Protein AF-A0A078AQ05-F1 (afdb_monomer_lite)

Radius of gyration: 29.27 Å; chains: 1; bounding box: 62×56×84 Å

Foldseek 3Di:
DAAPPPRDDDDLDLQQWAAQPPPRHIHGPVVVVVCLVVVNQADPPPRDGRPQADPVRHGDPGDRDPPVSVVVVVVVVVVQQVLQKAKEWDPQPPPPVVCCCVVPQVPQPQHAPDWDWDWDPPFPRRIIMIIGGHPGNVSSVSSLVSCQVPQQDDDPDPQWRKDKDALPPPPADPVQSVVCVVHGIYIDIPPQADHDDRQQFKFKAKPPDDPDADVLQVVLQQVVCVVVVHDPPDGQKGKHWDDDPPIIMMMIGHHPDSCLVVSLVVQQVDFDADDPVRWTWHKAADPPDRSSYIYTDDTDD

pLDDT: mean 70.71, std 13.15, range [41.84, 91.94]

Secondary structure (DSSP, 8-state):
-B-TTT-PBPPS-GGGEEE-TTT--EEEHHHHHHHHHTT--B-TTT--B---B-TTSPBP-PPP-HHHHHHHHHHHHHHHHHHTEEEEEESSTT--HHHHHHHTGGG-SS--SEEEEEE-TT-TT--EEEEEE-SSHHHHHHHHHHHHHHTT---SSTT--EEEEETT-TTS-HHHHHHGGG-SEEEEETTSPS---TTTSEEEEESPPTT--HHHHHHHHHHHHHHTT--TT--SEEEEEEEETTEEEEEEEE-S---HHHHHHHHHHSPEEETTTTEEEEEEEPTTS-TTEEEEEEEE-

Organism: Stylonychia lemnae (NCBI:txid5949)

Structure (mmCIF, N/CA/C/O backbone):
data_AF-A0A078AQ05-F1
#
_entry.id   AF-A0A078AQ05-F1
#
loop_
_atom_site.group_PDB
_atom_site.id
_atom_site.type_symbol
_atom_site.label_atom_id
_atom_site.label_alt_id
_atom_site.label_comp_id
_atom_site.label_asym_id
_atom_site.label_entity_id
_atom_site.label_seq_id
_atom_site.pdbx_PDB_ins_code
_atom_site.Cartn_x
_atom_site.Cartn_y
_atom_site.Cartn_z
_atom_site.occupancy
_atom_site.B_iso_or_equiv
_atom_site.auth_seq_id
_atom_site.auth_comp_id
_atom_site.auth_asym_id
_atom_site.auth_atom_id
_atom_site.pdbx_PDB_model_num
ATOM 1 N N . MET A 1 1 ? -16.349 -14.604 27.658 1.00 66.06 1 MET A N 1
ATOM 2 C CA . MET A 1 1 ? -16.522 -15.805 28.512 1.00 66.06 1 MET A CA 1
ATOM 3 C C . MET A 1 1 ? -18.008 -16.074 28.630 1.00 66.06 1 MET A C 1
ATOM 5 O O . MET A 1 1 ? -18.755 -15.109 28.737 1.00 66.06 1 MET A O 1
ATOM 9 N N . GLU A 1 2 ? -18.424 -17.338 28.598 1.00 72.69 2 GLU A N 1
ATOM 10 C CA . GLU A 1 2 ? -19.837 -17.732 28.502 1.00 72.69 2 GLU A CA 1
ATOM 11 C C . GLU A 1 2 ? -20.194 -18.770 29.565 1.00 72.69 2 GLU A C 1
ATOM 13 O O . GLU A 1 2 ? -19.342 -19.555 29.994 1.00 72.69 2 GLU A O 1
ATOM 18 N N . CYS A 1 3 ? -21.449 -18.754 30.010 1.00 75.88 3 CYS A N 1
ATOM 19 C CA . CYS A 1 3 ? -21.995 -19.784 30.883 1.00 75.88 3 CYS A CA 1
ATOM 20 C C . CYS A 1 3 ? -22.050 -21.113 30.127 1.00 75.88 3 CYS A C 1
ATOM 22 O O . CYS A 1 3 ? -22.627 -21.179 29.047 1.00 75.88 3 CYS A O 1
ATOM 24 N N . PHE A 1 4 ? -21.514 -22.194 30.693 1.00 77.56 4 PHE A N 1
ATOM 25 C CA . PHE A 1 4 ? -21.485 -23.477 29.979 1.00 77.56 4 PHE A CA 1
ATOM 26 C C . PHE A 1 4 ? -22.867 -24.124 29.783 1.00 77.56 4 PHE A C 1
ATOM 28 O O . PHE A 1 4 ? -22.987 -25.060 29.000 1.00 77.56 4 PHE A O 1
ATOM 35 N N . LEU A 1 5 ? -23.894 -23.671 30.513 1.00 78.38 5 LEU A N 1
ATOM 36 C CA . LEU A 1 5 ? -25.252 -24.227 30.448 1.00 78.38 5 LEU A CA 1
ATOM 37 C C . LEU A 1 5 ? -26.147 -23.506 29.450 1.00 78.38 5 LEU A C 1
ATOM 39 O O . LEU A 1 5 ? -26.801 -24.152 28.641 1.00 78.38 5 LEU A O 1
ATOM 43 N N . CYS A 1 6 ? -26.203 -22.178 29.524 1.00 79.06 6 CYS A N 1
ATOM 44 C CA . CYS A 1 6 ? -27.074 -21.379 28.661 1.00 79.06 6 CYS A CA 1
ATOM 45 C C . CYS A 1 6 ? -26.324 -20.671 27.530 1.00 79.06 6 CYS A C 1
ATOM 47 O O . CYS A 1 6 ? -26.958 -19.974 26.742 1.00 79.06 6 CYS A O 1
ATOM 49 N N . SER A 1 7 ? -24.993 -20.788 27.482 1.00 76.75 7 SER A N 1
ATOM 50 C CA . SER A 1 7 ? -24.122 -20.082 26.534 1.00 76.75 7 SER A CA 1
ATOM 51 C C . SER A 1 7 ? -24.274 -18.557 26.556 1.00 76.75 7 SER A C 1
ATOM 53 O O . SER A 1 7 ? -23.776 -17.872 25.669 1.00 76.75 7 SER A O 1
ATOM 55 N N . SER A 1 8 ? -24.937 -17.990 27.573 1.00 73.69 8 SER A N 1
ATOM 56 C CA . SER A 1 8 ? -25.049 -16.543 27.702 1.00 73.69 8 SER A CA 1
ATOM 57 C C . SER A 1 8 ? -23.686 -15.962 28.055 1.00 73.69 8 SER A C 1
ATOM 59 O O . SER A 1 8 ? -22.973 -16.483 28.925 1.00 73.69 8 SER A O 1
ATOM 61 N N . GLN A 1 9 ? -23.331 -14.861 27.398 1.00 69.06 9 GLN A N 1
ATOM 62 C CA . GLN A 1 9 ? -22.181 -14.070 27.808 1.00 69.06 9 GLN A CA 1
ATOM 63 C C . GLN A 1 9 ? -22.438 -13.502 29.201 1.00 69.06 9 GLN A C 1
ATOM 65 O O . GLN A 1 9 ? -23.559 -13.128 29.539 1.00 69.06 9 GLN A O 1
ATOM 70 N N . PHE A 1 10 ? -21.401 -13.495 30.030 1.00 69.00 10 PHE A N 1
ATOM 71 C CA . PHE A 1 10 ? -21.492 -12.880 31.345 1.00 69.00 10 PHE A CA 1
ATOM 72 C C . PHE A 1 10 ? -21.420 -11.360 31.198 1.00 69.00 10 PHE A C 1
ATOM 74 O O . PHE A 1 10 ? -20.478 -10.855 30.587 1.00 69.00 10 PHE A O 1
ATOM 81 N N . GLU A 1 11 ? -22.409 -10.652 31.740 1.00 61.75 11 GLU A N 1
ATOM 82 C CA . GLU A 1 11 ? -22.446 -9.189 31.723 1.00 61.75 11 GLU A CA 1
ATOM 83 C C . GLU A 1 11 ? -21.487 -8.597 32.770 1.00 61.75 11 GLU A C 1
ATOM 85 O O . GLU A 1 11 ? -21.053 -9.283 33.696 1.00 61.75 11 GLU A O 1
ATOM 90 N N . GLU A 1 12 ? -21.172 -7.303 32.648 1.00 55.03 12 GLU A N 1
ATOM 91 C CA . GLU A 1 12 ? -20.211 -6.563 33.489 1.00 55.03 12 GLU A CA 1
ATOM 92 C C . GLU A 1 12 ? -20.551 -6.496 34.996 1.00 55.03 12 GLU A C 1
ATOM 94 O O . GLU A 1 12 ? -19.783 -5.946 35.788 1.00 55.03 12 GLU A O 1
ATOM 99 N N . ASN A 1 13 ? -21.657 -7.104 35.419 1.00 56.66 13 ASN A N 1
ATOM 100 C CA . ASN A 1 13 ? -22.036 -7.198 36.817 1.00 56.66 13 ASN A CA 1
ATOM 101 C C . ASN A 1 13 ? -21.426 -8.447 37.467 1.00 56.66 13 ASN A C 1
ATOM 103 O O . ASN A 1 13 ? -21.790 -9.581 37.152 1.00 56.66 13 ASN A O 1
ATOM 107 N N . GLU A 1 14 ? -20.557 -8.218 38.455 1.00 52.44 14 GLU A N 1
ATOM 108 C CA . GLU A 1 14 ? -19.867 -9.232 39.275 1.00 52.44 14 GLU A CA 1
ATOM 109 C C . GLU A 1 14 ? -20.814 -10.291 39.881 1.00 52.44 14 GLU A C 1
ATOM 111 O O . GLU A 1 14 ? -20.385 -11.392 40.206 1.00 52.44 14 GLU A O 1
ATOM 116 N N . GLN A 1 15 ? -22.113 -9.992 39.979 1.00 53.66 15 GLN A N 1
ATOM 117 C CA . GLN A 1 15 ? -23.152 -10.850 40.555 1.00 53.66 15 GLN A CA 1
ATOM 118 C C . GLN A 1 15 ? -23.659 -11.969 39.630 1.00 53.66 15 GLN A C 1
ATOM 120 O O . GLN A 1 15 ? -24.424 -12.821 40.078 1.00 53.66 15 GLN A O 1
ATOM 125 N N . GLN A 1 16 ? -23.288 -11.986 38.344 1.00 62.56 16 GLN A N 1
ATOM 126 C CA . GLN A 1 16 ? -23.795 -13.000 37.411 1.00 62.56 16 GLN A CA 1
ATOM 127 C C . GLN A 1 16 ? -22.886 -14.224 37.264 1.00 62.56 16 GLN A C 1
ATOM 129 O O . GLN A 1 16 ? -23.357 -15.227 36.732 1.00 62.56 16 GLN A O 1
ATOM 134 N N . GLN A 1 17 ? -21.625 -14.180 37.712 1.00 62.31 17 GLN A N 1
ATOM 135 C CA . GLN A 1 17 ? -20.688 -15.305 37.611 1.00 62.31 17 GLN A CA 1
ATOM 136 C C . GLN A 1 17 ? -20.477 -15.997 38.944 1.00 62.31 17 GLN A C 1
ATOM 138 O O . GLN A 1 17 ? -19.999 -15.392 39.900 1.00 62.31 17 GLN A O 1
ATOM 143 N N . VAL A 1 18 ? -20.702 -17.306 38.944 1.00 65.12 18 VAL A N 1
ATOM 144 C CA . VAL A 1 18 ? -20.458 -18.140 40.107 1.00 65.12 18 VAL A CA 1
ATOM 145 C C . VAL A 1 18 ? -19.501 -19.264 39.747 1.00 65.12 18 VAL A C 1
ATOM 147 O O . VAL A 1 18 ? -19.666 -19.941 38.726 1.00 65.12 18 VAL A O 1
ATOM 150 N N . MET A 1 19 ? -18.472 -19.449 40.571 1.00 64.69 19 MET A N 1
ATOM 151 C CA . MET A 1 19 ? -17.564 -20.581 40.445 1.00 64.69 19 MET A CA 1
ATOM 152 C C . MET A 1 19 ? -18.081 -21.733 41.296 1.00 64.69 19 MET A C 1
ATOM 154 O O . MET A 1 19 ? -18.296 -21.570 42.494 1.00 64.69 19 MET A O 1
ATOM 158 N N . GLN A 1 20 ? -18.237 -22.912 40.695 1.00 65.81 20 GLN A N 1
ATOM 159 C CA . GLN A 1 20 ? -18.496 -24.110 41.484 1.00 65.81 20 GLN A CA 1
ATOM 160 C C . GLN A 1 20 ? -17.223 -24.490 42.264 1.00 65.81 20 GLN A C 1
ATOM 162 O O . GLN A 1 20 ? -16.189 -24.747 41.640 1.00 65.81 20 GLN A O 1
ATOM 167 N N . PRO A 1 21 ? -17.272 -24.544 43.607 1.00 56.78 21 PRO A N 1
ATOM 168 C CA . PRO A 1 21 ? -16.076 -24.546 44.453 1.00 56.78 21 PRO A CA 1
ATOM 169 C C . PRO A 1 21 ? -15.229 -25.817 44.315 1.00 56.78 21 PRO A C 1
ATOM 171 O O . PRO A 1 21 ? -14.018 -25.763 44.489 1.00 56.78 21 PRO A O 1
ATOM 174 N N . GLN A 1 22 ? -15.841 -26.947 43.947 1.00 65.88 22 GLN A N 1
ATOM 175 C CA . GLN A 1 22 ? -15.149 -28.239 43.848 1.00 65.88 22 GLN A CA 1
ATOM 176 C C . GLN A 1 22 ? -14.471 -28.480 42.490 1.00 65.88 22 GLN A C 1
ATOM 178 O O . GLN A 1 22 ? -13.511 -29.241 42.409 1.00 65.88 22 GLN A O 1
ATOM 183 N N . CYS A 1 23 ? -14.955 -27.843 41.418 1.00 73.38 23 CYS A N 1
ATOM 184 C CA . CYS A 1 23 ? -14.501 -28.125 40.052 1.00 73.38 23 CYS A CA 1
ATOM 185 C C . CYS A 1 23 ? -13.968 -26.903 39.294 1.00 73.38 23 CYS A C 1
ATOM 187 O O . CYS A 1 23 ? -13.416 -27.055 38.206 1.00 73.38 23 CYS A O 1
ATOM 189 N N . GLY A 1 24 ? -14.158 -25.690 39.820 1.00 68.19 24 GLY A N 1
ATOM 190 C CA . GLY A 1 24 ? -13.710 -24.445 39.193 1.00 68.19 24 GLY A CA 1
ATOM 191 C C . GLY A 1 24 ? -14.488 -24.029 37.935 1.00 68.19 24 GLY A C 1
ATOM 192 O O . GLY A 1 24 ? -14.194 -22.979 37.356 1.00 68.19 24 GLY A O 1
ATOM 193 N N . HIS A 1 25 ? -15.483 -24.811 37.496 1.00 74.31 25 HIS A N 1
ATOM 194 C CA . HIS A 1 25 ? -16.307 -24.489 36.328 1.00 74.31 25 HIS A CA 1
ATOM 195 C C . HIS A 1 25 ? -17.280 -23.336 36.611 1.00 74.31 25 HIS A C 1
ATOM 197 O O . HIS A 1 25 ? -17.715 -23.116 37.744 1.00 74.31 25 HIS A O 1
ATOM 203 N N . ARG A 1 26 ? -17.612 -22.587 35.550 1.00 73.81 26 ARG A N 1
ATOM 204 C CA . ARG A 1 26 ? -18.286 -21.283 35.635 1.00 73.81 26 ARG A CA 1
ATOM 205 C C . ARG A 1 26 ? -19.725 -21.346 35.143 1.00 73.81 26 ARG A C 1
ATOM 207 O O . ARG A 1 26 ? -19.966 -21.582 33.963 1.00 73.81 26 ARG A O 1
ATOM 214 N N . ILE A 1 27 ? -20.667 -21.046 36.020 1.00 78.38 27 ILE A N 1
ATOM 215 C CA . ILE A 1 27 ? -22.103 -21.035 35.731 1.00 78.38 27 ILE A CA 1
ATOM 216 C C . ILE A 1 27 ? -22.674 -19.649 36.044 1.00 78.38 27 ILE A C 1
ATOM 218 O O . ILE A 1 27 ? -22.141 -18.940 36.900 1.00 78.38 27 ILE A O 1
ATOM 222 N N . CYS A 1 28 ? -23.727 -19.227 35.338 1.00 78.00 28 CYS A N 1
ATOM 223 C CA . CYS A 1 28 ? -24.411 -17.987 35.697 1.00 78.00 28 CYS A CA 1
ATOM 224 C C . CYS A 1 28 ? -25.348 -18.184 36.895 1.00 78.00 28 CYS A C 1
ATOM 226 O O . CYS A 1 28 ? -25.908 -19.269 37.064 1.00 78.00 28 CYS A O 1
ATOM 228 N N . GLN A 1 29 ? -25.560 -17.134 37.696 1.00 75.62 29 GLN A N 1
ATOM 229 C CA . GLN A 1 29 ? -26.418 -17.184 38.892 1.00 75.62 29 GLN A CA 1
ATOM 230 C C . GLN A 1 29 ? -27.817 -17.744 38.582 1.00 75.62 29 GLN A C 1
ATOM 232 O O . GLN A 1 29 ? -28.330 -18.572 39.323 1.00 75.62 29 GLN A O 1
ATOM 237 N N . GLN A 1 30 ? -28.409 -17.361 37.445 1.00 78.75 30 GLN A N 1
ATOM 238 C CA . GLN A 1 30 ? -29.725 -17.858 37.026 1.00 78.75 30 GLN A CA 1
ATOM 239 C C . GLN A 1 30 ? -29.726 -19.371 36.764 1.00 78.75 30 GLN A C 1
ATOM 241 O O . GLN A 1 30 ? -30.622 -20.077 37.220 1.00 78.75 30 GLN A O 1
ATOM 246 N N . CYS A 1 31 ? -28.717 -19.886 36.054 1.00 77.75 31 CYS A N 1
ATOM 247 C CA . CYS A 1 31 ? -28.592 -21.323 35.805 1.00 77.75 31 CYS A CA 1
ATOM 248 C C . CYS A 1 31 ? -28.295 -22.096 37.094 1.00 77.75 31 CYS A C 1
ATOM 250 O O . CYS A 1 31 ? -28.768 -23.219 37.248 1.00 77.75 31 CYS A O 1
ATOM 252 N N . LEU A 1 32 ? -27.545 -21.499 38.023 1.00 77.62 32 LEU A N 1
ATOM 253 C CA . LEU A 1 32 ? -27.281 -22.088 39.331 1.00 77.62 32 LEU A CA 1
ATOM 254 C C . LEU A 1 32 ? -28.565 -22.213 40.158 1.00 77.62 32 LEU A C 1
ATOM 256 O O . LEU A 1 32 ? -28.864 -23.299 40.647 1.00 77.62 32 LEU A O 1
ATOM 260 N N . SER A 1 33 ? -29.359 -21.143 40.249 1.00 75.88 33 SER A N 1
ATOM 261 C CA . SER A 1 33 ? -30.646 -21.164 40.954 1.00 75.88 33 SER A CA 1
ATOM 262 C C . SER A 1 33 ? -31.598 -22.207 40.364 1.00 75.88 33 SER A C 1
ATOM 264 O O . SER A 1 33 ? -32.201 -22.976 41.104 1.00 75.88 33 SER A O 1
ATOM 266 N N . GLN A 1 34 ? -31.656 -22.337 39.034 1.00 79.38 34 GLN A N 1
ATOM 267 C CA . GLN A 1 34 ? -32.456 -23.381 38.381 1.00 79.38 34 GLN A CA 1
ATOM 268 C C . GLN A 1 34 ? -31.969 -24.807 38.683 1.00 79.38 34 GLN A C 1
ATOM 270 O O . GLN A 1 34 ? -32.773 -25.739 38.710 1.00 79.38 34 GLN A O 1
ATOM 275 N N . GLN A 1 35 ? -30.661 -25.013 38.868 1.00 77.62 35 GLN A N 1
ATOM 276 C CA . GLN A 1 35 ? -30.129 -26.310 39.292 1.00 77.62 35 GLN A CA 1
ATOM 277 C C . GLN A 1 35 ? -30.504 -26.621 40.740 1.00 77.62 35 GLN A C 1
ATOM 279 O O . GLN A 1 35 ? -30.916 -27.747 41.019 1.00 77.62 35 GLN A O 1
ATOM 284 N N . GLN A 1 36 ? -30.432 -25.625 41.626 1.00 73.94 36 GLN A N 1
ATOM 285 C CA . GLN A 1 36 ? -30.831 -25.747 43.030 1.00 73.94 36 GLN A CA 1
ATOM 286 C C . GLN A 1 36 ? -32.326 -26.064 43.167 1.00 73.94 36 GLN A C 1
ATOM 288 O O . GLN A 1 36 ? -32.682 -27.016 43.856 1.00 73.94 36 GLN A O 1
ATOM 293 N N . GLU A 1 37 ? -33.197 -25.364 42.434 1.00 75.44 37 GLU A N 1
ATOM 294 C CA . GLU A 1 37 ? -34.644 -25.640 42.401 1.00 75.44 37 GLU A CA 1
ATOM 295 C C . GLU A 1 37 ? -34.969 -27.073 41.947 1.00 75.44 37 GLU A C 1
ATOM 297 O O . GLU A 1 37 ? -35.969 -27.656 42.364 1.00 75.44 37 GLU A O 1
ATOM 302 N N . LYS A 1 38 ? -34.116 -27.659 41.100 1.00 78.38 38 LYS A N 1
ATOM 303 C CA . LYS A 1 38 ? -34.260 -29.031 40.593 1.00 78.38 38 LYS A CA 1
ATOM 304 C C . LYS A 1 38 ? -33.535 -30.081 41.444 1.00 78.38 38 LYS A C 1
ATOM 306 O O . LYS A 1 38 ? -33.550 -31.254 41.072 1.00 78.38 38 LYS A O 1
ATOM 311 N N . GLY A 1 39 ? -32.884 -29.689 42.542 1.00 71.75 39 GLY A N 1
ATOM 312 C CA . GLY A 1 39 ? -32.097 -30.589 43.394 1.00 71.75 39 GLY A CA 1
ATOM 313 C C . GLY A 1 39 ? -30.859 -31.179 42.704 1.00 71.75 39 GLY A C 1
ATOM 314 O O . GLY A 1 39 ? -30.404 -32.269 43.053 1.00 71.75 39 GLY A O 1
ATOM 315 N N . ILE A 1 40 ? -30.328 -30.502 41.682 1.00 75.38 40 ILE A N 1
ATOM 316 C CA . ILE A 1 40 ? -29.169 -30.964 40.916 1.00 75.38 40 ILE A CA 1
ATOM 317 C C . ILE A 1 40 ? -27.889 -30.482 41.609 1.00 75.38 40 ILE A C 1
ATOM 319 O O . ILE A 1 40 ? -27.429 -29.367 41.381 1.00 75.38 40 ILE A O 1
ATOM 323 N N . ASN A 1 41 ? -27.263 -31.365 42.390 1.00 72.56 41 ASN A N 1
ATOM 324 C CA . ASN A 1 41 ? -26.035 -31.071 43.147 1.00 72.56 41 ASN A CA 1
ATOM 325 C C . ASN A 1 41 ? -24.753 -31.540 42.432 1.00 72.56 41 ASN A C 1
ATOM 327 O O . ASN A 1 41 ? -23.764 -31.898 43.068 1.00 72.56 41 ASN A O 1
ATOM 331 N N . LYS A 1 42 ? -24.765 -31.595 41.095 1.00 76.75 42 LYS A N 1
ATOM 332 C CA . LYS A 1 42 ? -23.622 -32.045 40.283 1.00 76.75 42 LYS A CA 1
ATOM 333 C C . LYS A 1 42 ? -23.319 -31.068 39.160 1.00 76.75 42 LYS A C 1
ATOM 335 O O . LYS A 1 42 ? -24.225 -30.624 38.449 1.00 76.75 42 LYS A O 1
ATOM 340 N N . CYS A 1 43 ? -22.032 -30.812 38.945 1.00 76.31 43 CYS A N 1
ATOM 341 C CA . CYS A 1 43 ? -21.548 -30.090 37.780 1.00 76.31 43 CYS A CA 1
ATOM 342 C C . CYS A 1 43 ? -21.917 -30.851 36.501 1.00 76.31 43 CYS A C 1
ATOM 344 O O . CYS A 1 43 ? -21.525 -32.003 36.327 1.00 76.31 43 CYS A O 1
ATOM 346 N N . GLN A 1 44 ? -22.622 -30.210 35.570 1.00 76.69 44 GLN A N 1
ATOM 347 C CA . GLN A 1 44 ? -23.039 -30.865 34.321 1.00 76.69 44 GLN A CA 1
ATOM 348 C C . GLN A 1 44 ? -21.899 -31.006 33.297 1.00 76.69 44 GLN A C 1
ATOM 350 O O . GLN A 1 44 ? -22.066 -31.713 32.310 1.00 76.69 44 GLN A O 1
ATOM 355 N N . LEU A 1 45 ? -20.745 -30.363 33.523 1.00 79.38 45 LEU A N 1
ATOM 356 C CA . LEU A 1 45 ? -19.557 -30.530 32.676 1.00 79.38 45 LEU A CA 1
ATOM 357 C C . LEU A 1 45 ? -18.688 -31.711 33.108 1.00 79.38 45 LEU A C 1
ATOM 359 O O . LEU A 1 45 ? -18.317 -32.534 32.280 1.00 79.38 45 LEU A O 1
ATOM 363 N N . CYS A 1 46 ? -18.332 -31.782 34.393 1.00 77.25 46 CYS A N 1
ATOM 364 C CA . CYS A 1 46 ? -17.380 -32.779 34.895 1.00 77.25 46 CYS A CA 1
ATOM 365 C C . CYS A 1 46 ? -18.012 -33.869 35.769 1.00 77.25 46 CYS A C 1
ATOM 367 O O . CYS A 1 46 ? -17.315 -34.792 36.181 1.00 77.25 46 CYS A O 1
ATOM 369 N N . GLY A 1 47 ? -19.303 -33.762 36.097 1.00 72.44 47 GLY A N 1
ATOM 370 C CA . GLY A 1 47 ? -20.020 -34.730 36.930 1.00 72.44 47 GLY A CA 1
ATOM 371 C C . GLY A 1 47 ? -19.669 -34.697 38.420 1.00 72.44 47 GLY A C 1
ATOM 372 O O . GLY A 1 47 ? -20.257 -35.463 39.183 1.00 72.44 47 GLY A O 1
ATOM 373 N N . GLN A 1 48 ? -18.741 -33.834 38.850 1.00 77.69 48 GLN A N 1
ATOM 374 C CA . GLN A 1 48 ? -18.365 -33.719 40.258 1.00 77.69 48 GLN A CA 1
ATOM 375 C C . GLN A 1 48 ? -19.521 -33.175 41.096 1.00 77.69 48 GLN A C 1
ATOM 377 O O . GLN A 1 48 ? -20.234 -32.260 40.671 1.00 77.69 48 GLN A O 1
ATOM 382 N N . GLU A 1 49 ? -19.686 -33.741 42.291 1.00 73.06 49 GLU A N 1
ATOM 383 C CA . GLU A 1 49 ? -20.634 -33.235 43.276 1.00 73.06 49 GLU A CA 1
ATOM 384 C C . GLU A 1 49 ? -20.199 -31.849 43.735 1.00 73.06 49 GLU A C 1
ATOM 386 O O . GLU A 1 49 ? -19.078 -31.619 44.183 1.00 73.06 49 GLU A O 1
ATOM 391 N N . SER A 1 50 ? -21.112 -30.910 43.567 1.00 64.12 50 SER A N 1
ATOM 392 C CA . SER A 1 50 ? -20.997 -29.550 44.047 1.00 64.12 50 SER A CA 1
ATOM 393 C C . SER A 1 50 ? -22.004 -29.440 45.178 1.00 64.12 50 SER A C 1
ATOM 395 O O . SER A 1 50 ? -23.206 -29.443 44.925 1.00 64.12 50 SER A O 1
ATOM 397 N N . ILE A 1 51 ? -21.519 -29.409 46.417 1.00 59.00 51 ILE A N 1
ATOM 398 C CA . ILE A 1 51 ? -22.332 -29.003 47.565 1.00 59.00 51 ILE A CA 1
ATOM 399 C C . ILE A 1 51 ? -22.583 -27.507 47.357 1.00 59.00 51 ILE A C 1
ATOM 401 O O . ILE A 1 51 ? -21.631 -26.738 47.260 1.00 59.00 51 ILE A O 1
ATOM 405 N N . ILE A 1 52 ? -23.842 -27.132 47.124 1.00 59.94 52 ILE A N 1
ATOM 406 C CA . ILE A 1 52 ? -24.260 -25.749 46.814 1.00 59.94 52 ILE A CA 1
ATOM 407 C C . ILE A 1 52 ? -25.195 -25.206 47.905 1.00 59.94 52 ILE A C 1
ATOM 409 O O . ILE A 1 52 ? -25.851 -24.180 47.720 1.00 59.94 52 ILE A O 1
ATOM 413 N N . THR A 1 53 ? -25.307 -25.938 49.011 1.00 55.34 53 THR A N 1
ATOM 414 C CA . THR A 1 53 ? -26.178 -25.641 50.142 1.00 55.34 53 THR A CA 1
ATOM 415 C C . THR A 1 53 ? -25.392 -25.795 51.432 1.00 55.34 53 THR A C 1
ATOM 417 O O . THR A 1 53 ? -24.619 -26.748 51.547 1.00 55.34 53 THR A O 1
ATOM 420 N N . ASP A 1 54 ? -25.606 -24.894 52.383 1.00 56.59 54 ASP A N 1
ATOM 421 C CA . ASP A 1 54 ? -25.037 -24.998 53.724 1.00 56.59 54 ASP A CA 1
ATOM 422 C C . ASP A 1 54 ? -25.680 -26.159 54.514 1.00 56.59 54 ASP A C 1
ATOM 424 O O . ASP A 1 54 ? -26.578 -26.856 54.027 1.00 56.59 54 ASP A O 1
ATOM 428 N N . GLU A 1 55 ? -25.213 -26.394 55.744 1.00 51.62 55 GLU A N 1
ATOM 429 C CA . GLU A 1 55 ? -25.727 -27.454 56.631 1.00 51.62 55 GLU A CA 1
ATOM 430 C C . GLU A 1 55 ? -27.229 -27.305 56.959 1.00 51.62 55 GLU A C 1
ATOM 432 O O . GLU A 1 55 ? -27.866 -28.260 57.404 1.00 51.62 55 GLU A O 1
ATOM 437 N N . GLU A 1 56 ? -27.808 -26.131 56.697 1.00 50.75 56 GLU A N 1
ATOM 438 C CA . GLU A 1 56 ? -29.209 -25.780 56.939 1.00 50.75 56 GLU A CA 1
ATOM 439 C C . GLU A 1 56 ? -30.066 -25.869 55.659 1.00 50.75 56 GLU A C 1
ATOM 441 O O . GLU A 1 56 ? -31.283 -25.676 55.706 1.00 50.75 56 GLU A O 1
ATOM 446 N N . GLY A 1 57 ? -29.460 -26.220 54.518 1.00 51.06 57 GLY A N 1
ATOM 447 C CA . GLY A 1 57 ? -30.129 -26.350 53.225 1.00 51.06 57 GLY A CA 1
ATOM 448 C C . GLY A 1 57 ? -30.320 -25.026 52.479 1.00 51.06 57 GLY A C 1
ATOM 449 O O . GLY A 1 57 ? -31.005 -25.010 51.452 1.00 51.06 57 GLY A O 1
ATOM 450 N N . ASN A 1 58 ? -29.725 -23.927 52.951 1.00 49.59 58 ASN A N 1
ATOM 451 C CA . ASN A 1 58 ? -29.774 -22.640 52.265 1.00 49.59 58 ASN A CA 1
ATOM 452 C C . ASN A 1 58 ? -28.696 -22.566 51.174 1.00 49.59 58 ASN A C 1
ATOM 454 O O . ASN A 1 58 ? -27.620 -23.139 51.338 1.00 49.59 58 ASN A O 1
ATOM 458 N N . PRO A 1 59 ? -28.935 -21.843 50.066 1.00 53.59 59 PRO A N 1
ATOM 459 C CA . PRO A 1 59 ? -27.926 -21.621 49.034 1.00 53.59 59 PRO A CA 1
ATOM 460 C C . PRO A 1 59 ? -26.655 -20.984 49.617 1.00 53.59 59 PRO A C 1
ATOM 462 O O . PRO A 1 59 ? -26.709 -19.859 50.113 1.00 53.59 59 PRO A O 1
ATOM 465 N N . GLU A 1 60 ? -25.503 -21.653 49.515 1.00 58.16 60 GLU A N 1
ATOM 466 C CA . GLU A 1 60 ? -24.229 -21.020 49.876 1.00 58.16 60 GLU A CA 1
ATOM 467 C C . GLU A 1 60 ? -23.949 -19.849 48.921 1.00 58.16 60 GLU A C 1
ATOM 469 O O . GLU A 1 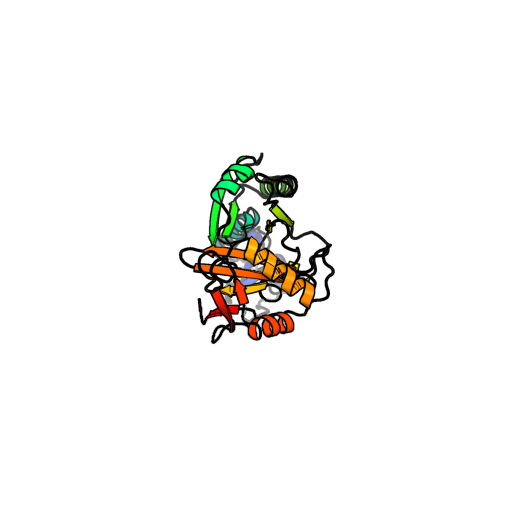60 ? -24.002 -19.993 47.694 1.00 58.16 60 GLU A O 1
ATOM 474 N N . THR A 1 61 ? -23.609 -18.678 49.468 1.00 55.28 61 THR A N 1
ATOM 475 C CA . THR A 1 61 ? -23.016 -17.584 48.687 1.00 55.28 61 THR A CA 1
ATOM 476 C C . THR A 1 61 ? -21.638 -18.010 48.205 1.00 55.28 61 THR A C 1
ATOM 478 O O . THR A 1 61 ? -20.637 -17.885 48.910 1.00 55.28 61 THR A O 1
ATOM 481 N N . LEU A 1 62 ? -21.604 -18.544 46.992 1.00 56.44 62 LEU A N 1
ATOM 482 C CA . LEU A 1 62 ? -20.385 -18.976 46.334 1.00 56.44 62 LEU A CA 1
ATOM 483 C C . LEU A 1 62 ? -19.466 -17.779 46.009 1.00 56.44 62 LEU A C 1
ATOM 485 O O . LEU A 1 62 ? -19.952 -16.696 45.671 1.00 56.44 62 LEU A O 1
ATOM 489 N N . PRO A 1 63 ? -18.134 -17.958 46.079 1.00 54.12 63 PRO A N 1
ATOM 490 C CA . PRO A 1 63 ? -17.181 -16.879 45.854 1.00 54.12 63 PRO A CA 1
ATOM 491 C C . PRO A 1 63 ? -17.243 -16.358 44.410 1.00 54.12 63 PRO A C 1
ATOM 493 O O . PRO A 1 63 ? -17.115 -17.112 43.440 1.00 54.12 63 PRO A O 1
ATOM 496 N N . THR A 1 64 ? -17.401 -15.042 44.268 1.00 54.41 64 THR A N 1
ATOM 497 C CA . THR A 1 64 ? -17.294 -14.322 42.995 1.00 54.41 64 THR A CA 1
ATOM 498 C C . THR A 1 64 ? -15.830 -14.222 42.561 1.00 54.41 64 THR A C 1
ATOM 500 O O . THR A 1 64 ? -14.936 -13.905 43.345 1.00 54.41 64 THR A O 1
ATOM 503 N N . ASN A 1 65 ? -15.550 -14.514 41.288 1.00 55.34 65 ASN A N 1
ATOM 504 C CA . ASN A 1 65 ? -14.184 -14.514 40.755 1.00 55.34 65 ASN A CA 1
ATOM 505 C C . ASN A 1 65 ? -13.761 -13.101 40.316 1.00 55.34 65 ASN A C 1
ATOM 507 O O . ASN A 1 65 ? -13.901 -12.725 39.151 1.00 55.34 65 ASN A O 1
ATOM 511 N N . VAL A 1 66 ? -13.220 -12.335 41.262 1.00 55.47 66 VAL A N 1
ATOM 512 C CA . VAL A 1 66 ? -12.744 -10.955 41.061 1.00 55.47 66 VAL A CA 1
ATOM 513 C C . VAL A 1 66 ? -11.575 -10.881 40.054 1.00 55.47 66 VAL A C 1
ATOM 515 O O . VAL A 1 66 ? -11.494 -9.948 39.250 1.00 55.47 66 VAL A O 1
ATOM 518 N N . ASP A 1 67 ? -10.709 -11.902 40.006 1.00 55.91 67 ASP A N 1
ATOM 519 C CA . ASP A 1 67 ? -9.501 -11.912 39.162 1.00 55.91 67 ASP A CA 1
ATOM 520 C C . ASP A 1 67 ? -9.818 -11.973 37.663 1.00 55.91 67 ASP A C 1
ATOM 522 O O . ASP A 1 67 ? -9.191 -11.289 36.849 1.00 55.91 67 ASP A O 1
ATOM 526 N N . SER A 1 68 ? -10.850 -12.728 37.288 1.00 51.31 68 SER A N 1
ATOM 527 C CA . SER A 1 68 ? -11.314 -12.836 35.900 1.00 51.31 68 SER A CA 1
ATOM 528 C C . SER A 1 68 ? -11.856 -11.510 35.358 1.00 51.31 68 SER A C 1
ATOM 530 O O . SER A 1 68 ? -11.674 -11.202 34.179 1.00 51.31 68 SER A O 1
ATOM 532 N N . PHE A 1 69 ? -12.476 -10.703 36.221 1.00 50.69 69 PHE A N 1
ATOM 533 C CA . PHE A 1 69 ? -13.005 -9.387 35.869 1.00 50.69 69 PHE A CA 1
ATOM 534 C C . PHE A 1 69 ? -11.910 -8.353 35.670 1.00 50.69 69 PHE A C 1
ATOM 536 O O . PHE A 1 69 ? -11.986 -7.549 34.744 1.00 50.69 69 PHE A O 1
ATOM 543 N N . SER A 1 70 ? -10.869 -8.391 36.506 1.00 54.31 70 SER A N 1
ATOM 544 C CA . SER A 1 70 ? -9.714 -7.508 36.342 1.00 54.31 70 SER A CA 1
ATOM 545 C C . SER A 1 70 ? -9.049 -7.709 34.972 1.00 54.31 70 SER A C 1
ATOM 547 O O . SER A 1 70 ? -8.658 -6.738 34.324 1.00 54.31 70 SER A O 1
ATOM 549 N N . MET A 1 71 ? -9.018 -8.952 34.473 1.00 50.62 71 MET A N 1
ATOM 550 C CA . MET A 1 71 ? -8.520 -9.270 33.135 1.00 50.62 71 MET A CA 1
ATOM 551 C C . MET A 1 71 ? -9.487 -8.867 32.019 1.00 50.62 71 MET A C 1
ATOM 553 O O . MET A 1 71 ? -9.028 -8.337 31.011 1.00 50.62 71 MET A O 1
ATOM 557 N N . ILE A 1 72 ? -10.803 -9.042 32.191 1.00 51.12 72 ILE A N 1
ATOM 558 C CA . ILE A 1 72 ? -11.806 -8.574 31.216 1.00 51.12 72 ILE A CA 1
ATOM 559 C C . ILE A 1 72 ? -11.787 -7.046 31.109 1.00 51.12 72 ILE A C 1
ATOM 561 O O . ILE A 1 72 ? -11.628 -6.538 30.006 1.00 51.12 72 ILE A O 1
ATOM 565 N N . LYS A 1 73 ? -11.838 -6.312 32.230 1.00 50.22 73 LYS A N 1
ATOM 566 C CA . LYS A 1 73 ? -11.767 -4.841 32.244 1.00 50.22 73 LYS A CA 1
ATOM 567 C C . LYS A 1 73 ? -10.471 -4.336 31.622 1.00 50.22 73 LYS A C 1
ATOM 569 O O . LYS A 1 73 ? -10.499 -3.401 30.832 1.00 50.22 73 LYS A O 1
ATOM 574 N N . ARG A 1 74 ? -9.332 -4.971 31.919 1.00 50.56 74 ARG A N 1
ATOM 575 C CA . ARG A 1 74 ? -8.043 -4.611 31.310 1.00 50.56 74 ARG A CA 1
ATOM 576 C C . ARG A 1 74 ? -8.004 -4.937 29.814 1.00 50.56 74 ARG A C 1
ATOM 578 O O . ARG A 1 74 ? -7.464 -4.151 29.045 1.00 50.56 74 ARG A O 1
ATOM 585 N N . SER A 1 75 ? -8.606 -6.048 29.390 1.00 44.22 75 SER A N 1
ATOM 586 C CA . SER A 1 75 ? -8.725 -6.429 27.978 1.00 44.22 75 SER A CA 1
ATOM 587 C C . SER A 1 75 ? -9.680 -5.517 27.207 1.00 44.22 75 SER A C 1
ATOM 589 O O . SER A 1 75 ? -9.368 -5.165 26.079 1.00 44.22 75 SER A O 1
ATOM 591 N N . GLN A 1 76 ? -10.801 -5.099 27.801 1.00 43.31 76 GLN A N 1
ATOM 592 C CA . GLN A 1 76 ? -11.744 -4.129 27.235 1.00 43.31 76 GLN A CA 1
ATOM 593 C C . GLN A 1 76 ? -11.136 -2.725 27.183 1.00 43.31 76 GLN A C 1
ATOM 595 O O . GLN A 1 76 ? -11.272 -2.045 26.180 1.00 43.31 76 GLN A O 1
ATOM 600 N N . GLN A 1 77 ? -10.390 -2.299 28.208 1.00 46.81 77 GLN A N 1
ATOM 601 C CA . GLN A 1 77 ? -9.638 -1.037 28.174 1.00 46.81 77 GLN A CA 1
ATOM 602 C C . GLN A 1 77 ? -8.565 -1.041 27.079 1.00 46.81 77 GLN A C 1
ATOM 604 O O . GLN A 1 77 ? -8.384 -0.036 26.395 1.00 46.81 77 GLN A O 1
ATOM 609 N N . LEU A 1 78 ? -7.876 -2.170 26.880 1.00 45.31 78 LEU A N 1
ATOM 610 C CA . LEU A 1 78 ? -6.951 -2.347 25.762 1.00 45.31 78 LEU A CA 1
ATOM 611 C C . LEU A 1 78 ? -7.692 -2.363 24.417 1.00 45.31 78 LEU A C 1
ATOM 613 O O . LEU A 1 78 ? -7.230 -1.704 23.494 1.00 45.31 78 LEU A O 1
ATOM 617 N N . PHE A 1 79 ? -8.852 -3.020 24.316 1.00 45.72 79 PHE A N 1
ATOM 618 C CA . PHE A 1 79 ? -9.719 -3.004 23.127 1.00 45.72 79 PHE A CA 1
ATOM 619 C C . PHE A 1 79 ? -10.208 -1.590 22.779 1.00 45.72 79 PHE A C 1
ATOM 621 O O . PHE A 1 79 ? -10.040 -1.156 21.645 1.00 45.72 79 PHE A O 1
ATOM 628 N N . ASN A 1 80 ? -10.683 -0.821 23.759 1.00 43.47 80 ASN A N 1
ATOM 629 C CA . ASN A 1 80 ? -11.113 0.570 23.583 1.00 43.47 80 ASN A CA 1
ATOM 630 C C . ASN A 1 80 ? -9.945 1.477 23.146 1.00 43.47 80 ASN A C 1
ATOM 632 O O . ASN A 1 80 ? -10.122 2.410 22.364 1.00 43.47 80 ASN A O 1
ATOM 636 N N . LEU A 1 81 ? -8.719 1.190 23.609 1.00 47.41 81 LEU A N 1
ATOM 637 C CA . LEU A 1 81 ? -7.505 1.862 23.135 1.00 47.41 81 LEU A CA 1
ATOM 638 C C . LEU A 1 81 ? -7.150 1.500 21.688 1.00 47.41 81 LEU A C 1
ATOM 640 O O . LEU A 1 81 ? -6.455 2.293 21.055 1.00 47.41 81 LEU A O 1
ATOM 644 N N . PHE A 1 82 ? -7.585 0.347 21.167 1.00 53.94 82 PHE A N 1
ATOM 645 C CA . PHE A 1 82 ? -7.494 0.007 19.742 1.00 53.94 82 PHE A CA 1
ATOM 646 C C . PHE A 1 82 ? -8.635 0.638 18.928 1.00 53.94 82 PHE A C 1
ATOM 648 O O . PHE A 1 82 ? -8.391 1.075 17.806 1.00 53.94 82 PHE A O 1
ATOM 655 N N . GLU A 1 83 ? -9.840 0.771 19.486 1.00 64.50 83 GLU A N 1
ATOM 656 C CA . GLU A 1 83 ? -10.997 1.359 18.792 1.00 64.50 83 GLU A CA 1
ATOM 657 C C . GLU A 1 83 ? -10.863 2.868 18.556 1.00 64.50 83 GLU A C 1
ATOM 659 O O . GLU A 1 83 ? -11.237 3.356 17.488 1.00 64.50 83 GLU A O 1
ATOM 664 N N . ASN A 1 84 ? -10.230 3.605 19.476 1.00 79.31 84 ASN A N 1
ATOM 665 C CA . ASN A 1 84 ? -10.016 5.056 19.346 1.00 79.31 84 ASN A CA 1
ATOM 666 C C . ASN A 1 84 ? -8.817 5.436 18.460 1.00 79.31 84 ASN A C 1
ATOM 668 O O . ASN A 1 84 ? -8.349 6.579 18.478 1.00 79.31 84 ASN A O 1
ATOM 672 N N . ARG A 1 85 ? -8.288 4.478 17.698 1.00 83.75 85 ARG A N 1
ATOM 673 C CA . ARG A 1 85 ? -7.189 4.702 16.762 1.00 83.75 85 ARG A CA 1
ATOM 674 C C . ARG A 1 85 ? -7.724 4.876 15.359 1.00 83.75 85 ARG A C 1
ATOM 676 O O . ARG A 1 85 ? -8.674 4.208 14.957 1.00 83.75 85 ARG A O 1
ATOM 683 N N . LEU A 1 86 ? -7.080 5.774 14.633 1.00 83.62 86 LEU A N 1
ATOM 684 C CA . LEU A 1 86 ? -7.196 5.876 13.196 1.00 83.62 86 LEU A CA 1
ATOM 685 C C . LEU A 1 86 ? -5.839 5.557 12.582 1.00 83.62 86 LEU A C 1
ATOM 687 O O . LEU A 1 86 ? -4.892 6.328 12.758 1.00 83.62 86 LEU A O 1
ATOM 691 N N . THR A 1 87 ? -5.741 4.443 11.865 1.00 82.25 87 THR A N 1
ATOM 692 C CA . THR A 1 87 ? -4.499 4.055 11.193 1.00 82.25 87 THR A CA 1
ATOM 693 C C . THR A 1 87 ? -4.564 4.395 9.710 1.00 82.25 87 THR A C 1
ATOM 695 O O . THR A 1 87 ? -5.447 3.953 8.973 1.00 82.25 87 THR A O 1
ATOM 698 N N . ILE A 1 88 ? -3.595 5.198 9.281 1.00 80.81 88 ILE A N 1
ATOM 699 C CA . ILE A 1 88 ? -3.398 5.650 7.911 1.00 80.81 88 ILE A CA 1
ATOM 700 C C . ILE A 1 88 ? -2.165 4.940 7.363 1.00 80.81 88 ILE A C 1
ATOM 702 O O . ILE A 1 88 ? -1.062 5.114 7.885 1.00 80.81 88 ILE A O 1
ATOM 706 N N . CYS A 1 89 ? -2.346 4.171 6.295 1.00 76.38 89 CYS A N 1
ATOM 707 C CA . CYS A 1 89 ? -1.234 3.662 5.510 1.00 76.38 89 CYS A CA 1
ATOM 708 C C . CYS A 1 89 ? -0.776 4.729 4.502 1.00 76.38 89 CYS A C 1
ATOM 710 O O . CYS A 1 89 ? -1.554 5.207 3.672 1.00 76.38 89 CYS A O 1
ATOM 712 N N . CYS A 1 90 ? 0.493 5.118 4.585 1.00 76.00 90 CYS A N 1
ATOM 713 C CA . CYS A 1 90 ? 1.140 6.111 3.745 1.00 76.00 90 CYS A CA 1
ATOM 714 C C . CYS A 1 90 ? 2.079 5.423 2.753 1.00 76.00 90 CYS A C 1
ATOM 716 O O . CYS A 1 90 ? 3.118 4.875 3.137 1.00 76.00 90 CYS A O 1
ATOM 718 N N . VAL A 1 91 ? 1.742 5.511 1.462 1.00 70.69 91 VAL A N 1
ATOM 719 C CA . VAL A 1 91 ? 2.613 5.043 0.381 1.00 70.69 91 VAL A CA 1
ATOM 720 C C . VAL A 1 91 ? 3.028 6.167 -0.555 1.00 70.69 91 VAL A C 1
ATOM 722 O O . VAL A 1 91 ? 2.255 7.102 -0.799 1.00 70.69 91 VAL A O 1
ATOM 725 N N . PRO A 1 92 ? 4.236 6.080 -1.138 1.00 63.75 92 PRO A N 1
ATOM 726 C CA . PRO A 1 92 ? 5.327 5.094 -0.926 1.00 63.75 92 PRO A CA 1
ATOM 727 C C . PRO A 1 92 ? 6.110 5.271 0.397 1.00 63.75 92 PRO A C 1
ATOM 729 O O . PRO A 1 92 ? 5.895 6.234 1.117 1.00 63.75 92 PRO A O 1
ATOM 732 N N . CYS A 1 93 ? 7.103 4.419 0.678 1.00 65.50 93 CYS A N 1
ATOM 733 C CA . CYS A 1 93 ? 7.977 4.523 1.863 1.00 65.50 93 CYS A CA 1
ATOM 734 C C . CYS A 1 93 ? 8.742 5.849 2.031 1.00 65.50 93 CYS A C 1
ATOM 736 O O . CYS A 1 93 ? 9.164 6.181 3.134 1.00 65.50 93 CYS A O 1
ATOM 738 N N . ASN A 1 94 ? 8.976 6.594 0.944 1.00 67.31 94 ASN A N 1
ATOM 739 C CA . ASN A 1 94 ? 9.613 7.916 0.973 1.00 67.31 94 ASN A CA 1
ATOM 740 C C . ASN A 1 94 ? 8.595 9.064 1.022 1.00 67.31 94 ASN A C 1
ATOM 742 O O . ASN A 1 94 ? 8.934 10.221 0.747 1.00 67.31 94 ASN A O 1
ATOM 746 N N . PHE A 1 95 ? 7.341 8.745 1.341 1.00 72.56 95 PHE A N 1
ATOM 747 C CA . PHE A 1 95 ? 6.311 9.724 1.606 1.00 72.56 95 PHE A CA 1
ATOM 748 C C . PHE A 1 95 ? 6.791 10.707 2.680 1.00 72.56 95 PHE A C 1
ATOM 750 O O . PHE A 1 95 ? 7.370 10.334 3.698 1.00 72.56 95 PHE A O 1
ATOM 757 N N . LYS A 1 96 ? 6.593 12.006 2.439 1.00 75.88 96 LYS A N 1
ATOM 758 C CA . LYS A 1 96 ? 7.041 13.054 3.364 1.00 75.88 96 LYS A CA 1
ATOM 759 C C . LYS A 1 96 ? 6.070 13.147 4.535 1.00 75.88 96 LYS A C 1
ATOM 761 O O . LYS A 1 96 ? 5.260 14.072 4.600 1.00 75.88 96 LYS A O 1
ATOM 766 N N . LEU A 1 97 ? 6.173 12.186 5.446 1.00 75.88 97 LEU A N 1
ATOM 767 C CA . LEU A 1 97 ? 5.298 12.026 6.599 1.00 75.88 97 LEU A CA 1
ATOM 768 C C . LEU A 1 97 ? 5.206 13.308 7.438 1.00 75.88 97 LEU A C 1
ATOM 770 O O . LEU A 1 97 ? 4.109 13.760 7.746 1.00 75.88 97 LEU A O 1
ATOM 774 N N . ASP A 1 98 ? 6.339 13.970 7.686 1.00 78.56 98 ASP A N 1
ATOM 775 C CA . ASP A 1 98 ? 6.385 15.248 8.409 1.00 78.56 98 ASP A CA 1
ATOM 776 C C . ASP A 1 98 ? 5.609 16.360 7.696 1.00 78.56 98 ASP A C 1
ATOM 778 O O . ASP A 1 98 ? 4.948 17.181 8.332 1.00 78.56 98 ASP A O 1
ATOM 782 N N . ALA A 1 99 ? 5.693 16.415 6.364 1.00 75.56 99 ALA A N 1
ATOM 783 C CA . ALA A 1 99 ? 4.975 17.410 5.578 1.00 75.56 99 ALA A CA 1
ATOM 784 C C . ALA A 1 99 ? 3.472 17.124 5.590 1.00 75.56 99 ALA A C 1
ATOM 786 O O . ALA A 1 99 ? 2.688 18.061 5.723 1.00 75.56 99 ALA A O 1
ATOM 787 N N . PHE A 1 100 ? 3.079 15.851 5.503 1.00 77.31 100 PHE A N 1
ATOM 788 C CA . PHE A 1 100 ? 1.691 15.424 5.652 1.00 77.31 100 PHE A CA 1
ATOM 789 C C . PHE A 1 100 ? 1.153 15.744 7.045 1.00 77.31 100 PHE A C 1
ATOM 791 O O . PHE A 1 100 ? 0.104 16.367 7.167 1.00 77.31 100 PHE A O 1
ATOM 798 N N . GLN A 1 101 ? 1.903 15.432 8.099 1.00 79.06 101 GLN A N 1
ATOM 799 C CA . GLN A 1 101 ? 1.513 15.753 9.464 1.00 79.06 101 GLN A CA 1
ATOM 800 C C . GLN A 1 101 ? 1.332 17.262 9.655 1.00 79.06 101 GLN A C 1
ATOM 802 O O . GLN A 1 101 ? 0.293 17.691 10.153 1.00 79.06 101 GLN A O 1
ATOM 807 N N . LYS A 1 102 ? 2.287 18.078 9.196 1.00 76.50 102 LYS A N 1
ATOM 808 C CA . LYS A 1 102 ? 2.210 19.544 9.308 1.00 76.50 102 LYS A CA 1
ATOM 809 C C . LYS A 1 102 ? 1.113 20.169 8.451 1.00 76.50 102 LYS A C 1
ATOM 811 O O . LYS A 1 102 ? 0.496 21.150 8.846 1.00 76.50 102 LYS A O 1
ATOM 816 N N . SER A 1 103 ? 0.888 19.628 7.259 1.00 71.88 103 SER A N 1
ATOM 817 C CA . SER A 1 103 ? -0.012 20.238 6.278 1.00 71.88 103 SER A CA 1
ATOM 818 C C . SER A 1 103 ? -1.443 19.720 6.370 1.00 71.88 103 SER A C 1
ATOM 820 O O . SER A 1 103 ? -2.344 20.414 5.925 1.00 71.88 103 SER A O 1
ATOM 822 N N . PHE A 1 104 ? -1.662 18.532 6.935 1.00 74.38 104 PHE A N 1
ATOM 823 C CA . PHE A 1 104 ? -2.983 17.909 7.024 1.00 74.38 104 PHE A CA 1
ATOM 824 C C . PHE A 1 104 ? -3.398 17.615 8.455 1.00 74.38 104 PHE A C 1
ATOM 826 O O . PHE A 1 104 ? -4.442 18.100 8.878 1.00 74.38 104 PHE A O 1
ATOM 833 N N . ILE A 1 105 ? -2.598 16.851 9.207 1.00 79.50 105 ILE A N 1
ATOM 834 C CA . ILE A 1 105 ? -2.991 16.415 10.558 1.00 79.50 105 ILE A CA 1
ATOM 835 C C . ILE A 1 105 ? -3.106 17.626 11.497 1.00 79.50 105 ILE A C 1
ATOM 837 O O . ILE A 1 105 ? -4.098 17.776 12.203 1.00 79.50 105 ILE A O 1
ATOM 841 N N . GLN A 1 106 ? -2.151 18.556 11.441 1.00 79.00 106 GLN A N 1
ATOM 842 C CA . GLN A 1 106 ? -2.186 19.792 12.237 1.00 79.00 106 GLN A CA 1
ATOM 843 C C . GLN A 1 106 ? -3.316 20.755 11.845 1.00 79.00 106 GLN A C 1
ATOM 845 O O . GLN A 1 106 ? -3.619 21.675 12.595 1.00 79.00 106 GLN A O 1
ATOM 850 N N . GLN A 1 107 ? -3.938 20.562 10.679 1.00 74.75 107 GLN A N 1
ATOM 851 C CA . GLN A 1 107 ? -5.081 21.361 10.238 1.00 74.75 107 GLN A CA 1
ATOM 852 C C . GLN A 1 107 ? -6.423 20.712 10.578 1.00 74.75 107 GLN A C 1
ATOM 854 O O . GLN A 1 107 ? -7.455 21.267 10.200 1.00 74.75 107 GLN A O 1
ATOM 859 N N . LEU A 1 108 ? -6.430 19.537 11.218 1.00 78.56 108 LEU A N 1
ATOM 860 C CA . LEU A 1 108 ? -7.661 18.919 11.696 1.00 78.56 108 LEU A CA 1
ATOM 861 C C . LEU A 1 108 ? -8.259 19.749 12.828 1.00 78.56 108 LEU A C 1
ATOM 863 O O . LEU A 1 108 ? -7.540 20.207 13.719 1.00 78.56 108 LEU A O 1
ATOM 867 N N . ASN A 1 109 ? -9.577 19.904 12.815 1.00 81.88 109 ASN A N 1
ATOM 868 C CA . ASN A 1 109 ? -10.300 20.588 13.882 1.00 81.88 109 ASN A CA 1
ATOM 869 C C . ASN A 1 109 ? -10.113 19.856 15.218 1.00 81.88 109 ASN A C 1
ATOM 871 O O . ASN A 1 109 ? -9.950 20.487 16.261 1.00 81.88 109 ASN A O 1
ATOM 875 N N . HIS A 1 110 ? -10.068 18.522 15.167 1.00 84.06 110 HIS A N 1
ATOM 876 C CA . HIS A 1 110 ? -9.814 17.664 16.319 1.00 84.06 110 HIS A CA 1
ATOM 877 C C . HIS A 1 110 ? -8.403 17.095 16.242 1.00 84.06 110 HIS A C 1
ATOM 879 O O . HIS A 1 110 ? -8.106 16.201 15.444 1.00 84.06 110 HIS A O 1
ATOM 885 N N . GLN A 1 111 ? -7.523 17.642 17.078 1.00 86.50 111 GLN A N 1
ATOM 886 C CA . GLN A 1 111 ? -6.145 17.183 17.157 1.00 86.50 111 GLN A CA 1
ATOM 887 C C . GLN A 1 111 ? -6.075 15.828 17.872 1.00 86.50 111 GLN A C 1
ATOM 889 O O . GLN A 1 111 ? -6.702 15.660 18.920 1.00 86.50 111 GLN A O 1
ATOM 894 N N . PRO A 1 112 ? -5.320 14.859 17.328 1.00 89.12 112 PRO A N 1
ATOM 895 C CA . PRO A 1 112 ? -5.078 13.604 18.020 1.00 89.12 112 PRO A CA 1
ATOM 896 C C . PRO A 1 112 ? -4.252 13.854 19.284 1.00 89.12 112 PRO A C 1
ATOM 898 O O . PRO A 1 112 ? -3.359 14.704 19.305 1.00 89.12 112 PRO A O 1
ATOM 901 N N . LYS A 1 113 ? -4.521 13.073 20.329 1.00 88.25 113 LYS A N 1
ATOM 902 C CA . LYS A 1 113 ? -3.760 13.093 21.583 1.00 88.25 113 LYS A CA 1
ATOM 903 C C . LYS A 1 113 ? -2.329 12.611 21.378 1.00 88.25 113 LYS A C 1
ATOM 905 O O . LYS A 1 113 ? -1.397 13.123 21.992 1.00 88.25 113 LYS A O 1
ATOM 910 N N . GLU A 1 114 ? -2.173 11.602 20.531 1.00 88.75 114 GLU A N 1
ATOM 911 C CA . GLU A 1 114 ? -0.893 10.978 20.237 1.00 88.75 114 GLU A CA 1
ATOM 912 C C . GLU A 1 114 ? -0.828 10.608 18.756 1.00 88.75 114 GLU A C 1
ATOM 914 O O . GLU A 1 114 ? -1.826 10.213 18.148 1.00 88.75 114 GLU A O 1
ATOM 919 N N . ILE A 1 115 ? 0.362 10.748 18.175 1.00 87.88 115 ILE A N 1
ATOM 920 C CA . ILE A 1 115 ? 0.655 10.358 16.799 1.00 87.88 115 ILE A CA 1
ATOM 921 C C . ILE A 1 115 ? 1.790 9.346 16.860 1.00 87.88 115 ILE A C 1
ATOM 923 O O . ILE A 1 115 ? 2.910 9.686 17.237 1.00 87.88 115 ILE A O 1
ATOM 927 N N . ILE A 1 116 ? 1.494 8.109 16.477 1.00 86.75 116 ILE A N 1
ATOM 928 C CA . ILE A 1 116 ? 2.448 7.001 16.476 1.00 86.75 116 ILE A CA 1
ATOM 929 C C . ILE A 1 116 ? 2.836 6.709 15.031 1.00 86.75 116 ILE A C 1
ATOM 931 O O . ILE A 1 116 ? 1.971 6.530 14.173 1.00 86.75 116 ILE A O 1
ATOM 935 N N . GLN A 1 117 ? 4.138 6.646 14.769 1.00 85.81 117 GLN A N 1
ATOM 936 C CA . GLN A 1 117 ? 4.685 6.343 13.452 1.00 85.81 117 GLN A CA 1
ATOM 937 C C . GLN A 1 117 ? 5.332 4.963 13.482 1.00 85.81 117 GLN A C 1
ATOM 939 O O . GLN A 1 117 ? 6.206 4.709 14.306 1.00 85.81 117 GLN A O 1
ATOM 944 N N . ASN A 1 118 ? 4.907 4.083 12.581 1.00 78.88 118 ASN A N 1
ATOM 945 C CA . ASN A 1 118 ? 5.447 2.733 12.437 1.00 78.88 118 ASN A CA 1
ATOM 946 C C . ASN A 1 118 ? 5.743 2.443 10.964 1.00 78.88 118 ASN A C 1
ATOM 948 O O . ASN A 1 118 ? 5.253 3.138 10.082 1.00 78.88 118 ASN A O 1
ATOM 952 N N . ASN A 1 119 ? 6.511 1.393 10.686 1.00 72.69 119 ASN A N 1
ATOM 953 C CA . ASN A 1 119 ? 6.676 0.869 9.329 1.00 72.69 119 ASN A CA 1
ATOM 954 C C . ASN A 1 119 ? 6.030 -0.511 9.249 1.00 72.69 119 ASN A C 1
ATOM 956 O O . ASN A 1 119 ? 6.179 -1.321 10.168 1.00 72.69 119 ASN A O 1
ATOM 960 N N . GLN A 1 120 ? 5.350 -0.802 8.145 1.00 67.69 120 GLN A N 1
ATOM 961 C CA . GLN A 1 120 ? 4.817 -2.134 7.909 1.00 67.69 120 GLN A CA 1
ATOM 962 C C . GLN A 1 120 ? 5.951 -3.070 7.478 1.00 67.69 120 GLN A C 1
ATOM 964 O O . GLN A 1 120 ? 6.491 -2.958 6.377 1.00 67.69 120 GLN A O 1
ATOM 969 N N . GLN A 1 121 ? 6.311 -4.012 8.351 1.00 56.25 121 GLN A N 1
ATOM 970 C CA . GLN A 1 121 ? 7.473 -4.887 8.148 1.00 56.25 121 GLN A CA 1
ATOM 971 C C . GLN A 1 121 ? 7.338 -5.820 6.932 1.00 56.25 121 GLN A C 1
ATOM 973 O O . GLN A 1 121 ? 8.347 -6.177 6.334 1.00 56.25 121 GLN A O 1
ATOM 978 N N . ASN A 1 122 ? 6.107 -6.159 6.534 1.00 55.16 122 ASN A N 1
ATOM 979 C CA . ASN A 1 122 ? 5.831 -7.141 5.480 1.00 55.16 122 ASN A CA 1
ATOM 980 C C . ASN A 1 122 ? 5.375 -6.529 4.146 1.00 55.16 122 ASN A C 1
ATOM 982 O O . ASN A 1 122 ? 4.994 -7.276 3.247 1.00 55.16 122 ASN A O 1
ATOM 986 N N . SER A 1 123 ? 5.390 -5.200 3.985 1.00 60.59 123 SER A N 1
ATOM 987 C CA . SER A 1 123 ? 4.995 -4.606 2.704 1.00 60.59 123 SER A CA 1
ATOM 988 C C . SER A 1 123 ? 6.165 -4.511 1.724 1.00 60.59 123 SER A C 1
ATOM 990 O O . SER A 1 123 ? 7.232 -3.984 2.047 1.00 60.59 123 SER A O 1
ATOM 992 N N . ILE A 1 124 ? 5.920 -4.936 0.480 1.00 61.38 124 ILE A N 1
ATOM 993 C CA . ILE A 1 124 ? 6.826 -4.791 -0.674 1.00 61.38 124 ILE A CA 1
ATOM 994 C C . ILE A 1 124 ? 7.180 -3.312 -0.927 1.00 61.38 124 ILE A C 1
ATOM 996 O O . ILE A 1 124 ? 8.283 -3.002 -1.390 1.00 61.38 124 ILE A O 1
ATOM 1000 N N . MET A 1 125 ? 6.253 -2.410 -0.587 1.00 64.56 125 MET A N 1
ATOM 1001 C CA . MET A 1 125 ? 6.370 -0.957 -0.728 1.00 64.56 125 MET A CA 1
ATOM 1002 C C . MET A 1 125 ? 7.020 -0.274 0.482 1.00 64.56 125 MET A C 1
ATOM 1004 O O . MET A 1 125 ? 7.237 0.936 0.422 1.00 64.56 125 MET A O 1
ATOM 1008 N N . HIS A 1 126 ? 7.323 -1.023 1.553 1.00 68.06 126 HIS A N 1
ATOM 1009 C CA . HIS A 1 126 ? 7.840 -0.517 2.833 1.00 68.06 126 HIS A CA 1
ATOM 1010 C C . HIS A 1 126 ? 6.996 0.637 3.405 1.00 68.06 126 HIS A C 1
ATOM 1012 O O . HIS A 1 126 ? 7.508 1.696 3.760 1.00 68.06 126 HIS A O 1
ATOM 1018 N N . GLU A 1 127 ? 5.681 0.437 3.436 1.00 73.94 127 GLU A N 1
ATOM 1019 C CA . GLU A 1 127 ? 4.689 1.462 3.771 1.00 73.94 127 GLU A CA 1
ATOM 1020 C C . GLU A 1 127 ? 4.911 2.020 5.174 1.00 73.94 127 GLU A C 1
ATOM 1022 O O . GLU A 1 127 ? 5.225 1.290 6.123 1.00 73.94 127 GLU A O 1
ATOM 1027 N N . GLN A 1 128 ? 4.734 3.331 5.295 1.00 77.94 128 GLN A N 1
ATOM 1028 C CA . GLN A 1 128 ? 4.754 4.004 6.583 1.00 77.94 128 GLN A CA 1
ATOM 1029 C C . GLN A 1 128 ? 3.332 4.030 7.129 1.00 77.94 128 GLN A C 1
ATOM 1031 O O . GLN A 1 128 ? 2.377 4.260 6.396 1.00 77.94 128 GLN A O 1
ATOM 1036 N N . LEU A 1 129 ? 3.183 3.809 8.424 1.00 79.06 129 LEU A N 1
ATOM 1037 C CA . LEU A 1 129 ? 1.909 3.826 9.120 1.00 79.06 129 LEU A CA 1
ATOM 1038 C C . LEU A 1 129 ? 1.882 5.023 10.057 1.00 79.06 129 LEU A C 1
ATOM 1040 O O . LEU A 1 129 ? 2.776 5.187 10.889 1.00 79.06 129 LEU A O 1
ATOM 1044 N N . ILE A 1 130 ? 0.825 5.821 9.961 1.00 85.88 130 ILE A N 1
ATOM 1045 C CA . ILE A 1 130 ? 0.506 6.849 10.946 1.00 85.88 130 ILE A CA 1
ATOM 1046 C C . ILE A 1 130 ? -0.714 6.383 11.712 1.00 85.88 130 ILE A C 1
ATOM 1048 O O . ILE A 1 130 ? -1.778 6.198 11.135 1.00 85.88 130 ILE A O 1
ATOM 1052 N N . THR A 1 131 ? -0.573 6.219 13.018 1.00 86.50 131 THR A N 1
ATOM 1053 C CA . THR A 1 131 ? -1.703 5.957 13.903 1.00 86.50 131 THR A CA 1
ATOM 1054 C C . THR A 1 131 ? -1.999 7.207 14.711 1.00 86.50 131 THR A C 1
ATOM 1056 O O . THR A 1 131 ? -1.157 7.674 15.476 1.00 86.50 131 THR A O 1
ATOM 1059 N N . LEU A 1 132 ? -3.194 7.751 14.518 1.00 89.12 132 LEU A N 1
ATOM 1060 C CA . LEU A 1 132 ? -3.721 8.880 15.269 1.00 89.12 132 LEU A CA 1
ATOM 1061 C C . LEU A 1 132 ? -4.563 8.333 16.420 1.00 89.12 132 LEU A C 1
ATOM 1063 O O . LEU A 1 132 ? -5.501 7.571 16.187 1.00 89.12 132 LEU A O 1
ATOM 1067 N N . VAL A 1 133 ? -4.215 8.690 17.651 1.00 89.00 133 VAL A N 1
ATOM 1068 C CA . VAL A 1 133 ? -4.926 8.246 18.854 1.00 89.00 133 VAL A CA 1
ATOM 1069 C C . VAL A 1 133 ? -5.830 9.373 19.333 1.00 89.00 133 VAL A C 1
ATOM 1071 O O . VAL A 1 133 ? -5.362 10.489 19.567 1.00 89.00 133 VAL A O 1
ATOM 1074 N N . TYR A 1 134 ? -7.114 9.075 19.499 1.00 87.94 134 TYR A N 1
ATOM 1075 C CA . TYR A 1 134 ? -8.121 10.012 19.992 1.00 87.94 134 TYR A CA 1
ATOM 1076 C C . TYR A 1 134 ? -8.588 9.636 21.401 1.00 87.94 134 TYR A C 1
ATOM 1078 O O . TYR A 1 134 ? -8.401 8.507 21.857 1.00 87.94 134 TYR A O 1
ATOM 1086 N N . ASP A 1 135 ? -9.192 10.593 22.106 1.00 84.12 135 ASP A N 1
ATOM 1087 C CA . ASP A 1 135 ? -9.697 10.371 23.465 1.00 84.12 135 ASP A CA 1
ATOM 1088 C C . ASP A 1 135 ? -10.935 9.466 23.491 1.00 84.12 135 ASP A C 1
ATOM 1090 O O . ASP A 1 135 ? -11.175 8.769 24.476 1.00 84.12 135 ASP A O 1
ATOM 1094 N N . ASN A 1 136 ? -11.729 9.482 22.417 1.00 83.88 136 ASN A N 1
ATOM 1095 C CA . ASN A 1 136 ? -12.958 8.707 22.286 1.00 83.88 136 ASN A CA 1
ATOM 1096 C C . ASN A 1 136 ? -13.334 8.482 20.812 1.00 83.88 136 ASN A C 1
ATOM 1098 O O . ASN A 1 136 ? -12.823 9.141 19.904 1.00 83.88 136 ASN A O 1
ATOM 1102 N N . GLU A 1 137 ? -14.281 7.576 20.587 1.00 81.38 137 GLU A N 1
ATOM 1103 C CA . GLU A 1 137 ? -14.734 7.180 19.255 1.00 81.38 137 GLU A CA 1
ATOM 1104 C C . GLU A 1 137 ? -15.400 8.330 18.482 1.00 81.38 137 GLU A C 1
ATOM 1106 O O . GLU A 1 137 ? -15.184 8.473 17.281 1.00 81.38 137 GLU A O 1
ATOM 1111 N N . ALA A 1 138 ? -16.154 9.203 19.159 1.00 83.31 138 ALA A N 1
ATOM 1112 C CA . ALA A 1 138 ? -16.827 10.331 18.513 1.00 83.31 138 ALA A CA 1
ATOM 1113 C C . ALA A 1 138 ? -15.819 11.282 17.844 1.00 83.31 138 ALA A C 1
ATOM 1115 O O . ALA A 1 138 ? -15.929 11.576 16.654 1.00 83.31 138 ALA A O 1
ATOM 1116 N N . THR A 1 139 ? -14.775 11.676 18.577 1.00 84.69 139 THR A N 1
ATOM 1117 C CA . THR A 1 139 ? -13.702 12.538 18.051 1.00 84.69 139 THR A CA 1
ATOM 1118 C C . THR A 1 139 ? -12.895 11.859 16.943 1.00 84.69 139 THR A C 1
ATOM 1120 O O . THR A 1 139 ? -12.545 12.508 15.955 1.00 84.69 139 THR A O 1
ATOM 1123 N N . LYS A 1 140 ? -12.659 10.541 17.042 1.00 86.00 140 LYS A N 1
ATOM 1124 C CA . LYS A 1 140 ? -12.081 9.746 15.947 1.00 86.00 140 LYS A CA 1
ATOM 1125 C C . LYS A 1 140 ? -12.950 9.824 14.687 1.00 86.00 140 LYS A C 1
ATOM 1127 O O . LYS A 1 140 ? -12.420 10.050 13.600 1.00 86.00 140 LYS A O 1
ATOM 1132 N N . LEU A 1 141 ? -14.262 9.606 14.803 1.00 81.00 141 LEU A N 1
ATOM 1133 C CA . LEU A 1 141 ? -15.187 9.588 13.662 1.00 81.00 141 LEU A CA 1
ATOM 1134 C C . LEU A 1 141 ? -15.301 10.962 12.989 1.00 81.00 141 LEU A C 1
ATOM 1136 O O . LEU A 1 141 ? -15.333 11.046 11.758 1.00 81.00 141 LEU A O 1
ATOM 1140 N N . GLU A 1 142 ? -15.304 12.037 13.773 1.00 83.12 142 GLU A N 1
ATOM 1141 C CA . GLU A 1 142 ? -15.269 13.412 13.266 1.00 83.12 142 GLU A CA 1
ATOM 1142 C C . GLU A 1 142 ? -13.971 13.694 12.503 1.00 83.12 142 GLU A C 1
ATOM 1144 O O . GLU A 1 142 ? -14.013 14.143 11.353 1.00 83.12 142 GLU A O 1
ATOM 1149 N N . ALA A 1 143 ? -12.819 13.347 13.085 1.00 82.38 143 ALA A N 1
ATOM 1150 C CA . ALA A 1 143 ? -11.526 13.502 12.426 1.00 82.38 143 ALA A CA 1
ATOM 1151 C C . ALA A 1 143 ? -11.417 12.659 11.145 1.00 82.38 143 ALA A C 1
ATOM 1153 O O . ALA A 1 143 ? -10.912 13.131 10.126 1.00 82.38 143 ALA A O 1
ATOM 1154 N N . LEU A 1 144 ? -11.946 11.432 11.154 1.00 78.88 144 LEU A N 1
ATOM 1155 C CA . LEU A 1 144 ? -12.048 10.577 9.973 1.00 78.88 144 LEU A CA 1
ATOM 1156 C C . LEU A 1 144 ? -12.888 11.237 8.869 1.00 78.88 144 LEU A C 1
ATOM 1158 O O . LEU A 1 144 ? -12.495 11.231 7.702 1.00 78.88 144 LEU A O 1
ATOM 1162 N N . SER A 1 145 ? -14.039 11.818 9.213 1.00 77.44 145 SER A N 1
ATOM 1163 C CA . SER A 1 145 ? -14.887 12.553 8.265 1.00 77.44 145 SER A CA 1
ATOM 1164 C C . SER A 1 145 ? -14.151 13.749 7.648 1.00 77.44 145 SER A C 1
ATOM 1166 O O . SER A 1 145 ? -14.189 13.954 6.434 1.00 77.44 145 SER A O 1
ATOM 1168 N N . GLU A 1 146 ? -13.407 14.497 8.460 1.00 77.19 146 GLU A N 1
ATOM 1169 C CA . GLU A 1 146 ? -12.626 15.649 8.013 1.00 77.19 146 GLU A CA 1
ATOM 1170 C C . GLU A 1 146 ? -11.460 15.253 7.091 1.00 77.19 146 GLU A C 1
ATOM 1172 O O . GLU A 1 146 ? -11.279 15.836 6.015 1.00 77.19 146 GLU A O 1
ATOM 1177 N N . LEU A 1 147 ? -10.705 14.215 7.467 1.00 75.12 147 LEU A N 1
ATOM 1178 C CA . LEU A 1 147 ? -9.640 13.630 6.648 1.00 75.12 147 LEU A CA 1
ATOM 1179 C C . LEU A 1 147 ? -10.178 13.186 5.280 1.00 75.12 147 LEU A C 1
ATOM 1181 O O . LEU A 1 147 ? -9.570 13.483 4.248 1.00 75.12 147 LEU A O 1
ATOM 1185 N N . ASN A 1 148 ? -11.359 12.563 5.253 1.00 68.75 148 ASN A N 1
ATOM 1186 C CA . ASN A 1 148 ? -12.021 12.163 4.011 1.00 68.75 148 ASN A CA 1
ATOM 1187 C C . ASN A 1 148 ? -12.348 13.351 3.097 1.00 68.75 148 ASN A C 1
ATOM 1189 O O . ASN A 1 148 ? -12.312 13.203 1.881 1.00 68.75 148 ASN A O 1
ATOM 1193 N N . GLN A 1 149 ? -12.655 14.532 3.633 1.00 68.62 149 GLN A N 1
ATOM 1194 C CA . GLN A 1 149 ? -12.961 15.706 2.809 1.00 68.62 149 GLN A CA 1
ATOM 1195 C C . GLN A 1 149 ? -11.698 16.408 2.293 1.00 68.62 149 GLN A C 1
ATOM 1197 O O . GLN A 1 149 ? -11.680 16.900 1.161 1.00 68.62 149 GLN A O 1
ATOM 1202 N N . LYS A 1 150 ? -10.633 16.449 3.103 1.00 66.19 150 LYS A N 1
ATOM 1203 C CA . LYS A 1 150 ? -9.408 17.205 2.795 1.00 66.19 150 LYS A CA 1
ATOM 1204 C C . LYS A 1 150 ? -8.443 16.461 1.866 1.00 66.19 150 LYS A C 1
ATOM 1206 O O . LYS A 1 150 ? -7.736 17.100 1.086 1.00 66.19 150 LYS A O 1
ATOM 1211 N N . ILE A 1 151 ? -8.402 15.128 1.907 1.00 60.50 151 ILE A N 1
ATOM 1212 C CA . ILE A 1 151 ? -7.248 14.399 1.359 1.00 60.50 151 ILE A CA 1
ATOM 1213 C C . ILE A 1 151 ? -7.325 14.119 -0.146 1.00 60.50 151 ILE A C 1
ATOM 1215 O O . ILE A 1 151 ? -6.286 13.983 -0.779 1.00 60.50 151 ILE A O 1
ATOM 1219 N N . TYR A 1 152 ? -8.495 14.206 -0.778 1.00 56.28 152 TYR A N 1
ATOM 1220 C CA . TYR A 1 152 ? -8.614 14.030 -2.235 1.00 56.28 152 TYR A CA 1
ATOM 1221 C C . TYR A 1 152 ? -7.993 15.156 -3.091 1.00 56.28 152 TYR A C 1
ATOM 1223 O O . TYR A 1 152 ? -8.033 15.062 -4.318 1.00 56.28 152 TYR A O 1
ATOM 1231 N N . ARG A 1 153 ? -7.523 16.272 -2.503 1.00 51.22 153 ARG A N 1
ATOM 1232 C CA . ARG A 1 153 ? -7.340 17.530 -3.262 1.00 51.22 153 ARG A CA 1
ATOM 1233 C C . ARG A 1 153 ? -6.064 18.333 -3.020 1.00 51.22 153 ARG A C 1
ATOM 1235 O O . ARG A 1 153 ? -5.917 19.374 -3.662 1.00 51.22 153 ARG A O 1
ATOM 1242 N N . GLN A 1 154 ? -5.122 17.918 -2.171 1.00 47.81 154 GLN A N 1
ATOM 1243 C CA . GLN A 1 154 ? -3.935 18.764 -1.980 1.00 47.81 154 GLN A CA 1
ATOM 1244 C C . GLN A 1 154 ? -2.918 18.576 -3.111 1.00 47.81 154 GLN A C 1
ATOM 1246 O O . GLN A 1 154 ? -2.118 17.645 -3.114 1.00 47.81 154 GLN A O 1
ATOM 1251 N N . SER A 1 155 ? -2.956 19.511 -4.058 1.00 44.75 155 SER A N 1
ATOM 1252 C CA . SER A 1 155 ? -1.892 19.795 -5.017 1.00 44.75 155 SER A CA 1
ATOM 1253 C C . SER A 1 155 ? -1.003 20.890 -4.427 1.00 44.75 155 SER A C 1
ATOM 1255 O O . SER A 1 155 ? -1.333 22.071 -4.527 1.00 44.75 155 SER A O 1
ATOM 1257 N N . SER A 1 156 ? 0.133 20.532 -3.828 1.00 41.84 156 SER A N 1
ATOM 1258 C CA . SER A 1 156 ? 1.186 21.514 -3.507 1.00 41.84 156 SER A CA 1
ATOM 1259 C C . SER A 1 156 ? 2.199 21.686 -4.647 1.00 41.84 156 SER A C 1
ATOM 1261 O O . SER A 1 156 ? 2.991 22.622 -4.643 1.00 41.84 156 SER A O 1
ATOM 1263 N N . SER A 1 157 ? 2.148 20.824 -5.665 1.00 44.97 157 SER A N 1
ATOM 1264 C CA . SER A 1 157 ? 2.896 20.957 -6.915 1.00 44.97 157 SER A CA 1
ATOM 1265 C C . SER A 1 157 ? 2.101 20.292 -8.038 1.00 44.97 157 SER A C 1
ATOM 1267 O O . SER A 1 157 ? 1.412 19.302 -7.797 1.00 44.97 157 SER A O 1
ATOM 1269 N N . HIS A 1 158 ? 2.196 20.803 -9.267 1.00 43.94 158 HIS A N 1
ATOM 1270 C CA . HIS A 1 158 ? 1.436 20.325 -10.436 1.00 43.94 158 HIS A CA 1
ATOM 1271 C C . HIS A 1 158 ? 1.630 18.834 -10.800 1.00 43.94 158 HIS A C 1
ATOM 1273 O O . HIS A 1 158 ? 1.005 18.357 -11.741 1.00 43.94 158 HIS A O 1
ATOM 1279 N N . ASN A 1 159 ? 2.440 18.082 -10.048 1.00 49.47 159 ASN A N 1
ATOM 1280 C CA . ASN A 1 159 ? 2.757 16.682 -10.315 1.00 49.47 159 ASN A CA 1
ATOM 1281 C C . ASN A 1 159 ? 2.306 15.700 -9.221 1.00 49.47 159 ASN A C 1
ATOM 1283 O O . ASN A 1 159 ? 2.457 14.495 -9.416 1.00 49.47 159 ASN A O 1
ATOM 1287 N N . GLN A 1 160 ? 1.753 16.154 -8.088 1.00 53.25 160 GLN A N 1
ATOM 1288 C CA . GLN A 1 160 ? 1.361 15.258 -6.992 1.00 53.25 160 GLN A CA 1
ATOM 1289 C C . GLN A 1 160 ? -0.001 15.649 -6.411 1.00 53.25 160 GLN A C 1
ATOM 1291 O O . GLN A 1 160 ? -0.120 16.588 -5.632 1.00 53.25 160 GLN A O 1
ATOM 1296 N N . VAL A 1 161 ? -1.029 14.898 -6.800 1.00 54.22 161 VAL A N 1
ATOM 1297 C CA . VAL A 1 161 ? -2.323 14.812 -6.104 1.00 54.22 161 VAL A CA 1
ATOM 1298 C C . VAL A 1 161 ? -2.279 13.583 -5.197 1.00 54.22 161 VAL A C 1
ATOM 1300 O O . VAL A 1 161 ? -1.772 12.536 -5.597 1.00 54.22 161 VAL A O 1
ATOM 1303 N N . MET A 1 162 ? -2.773 13.704 -3.973 1.00 59.34 162 MET A N 1
ATOM 1304 C CA . MET A 1 162 ? -2.946 12.571 -3.064 1.00 59.34 162 MET A CA 1
ATOM 1305 C C . MET A 1 162 ? -4.418 12.169 -3.045 1.00 59.34 162 MET A C 1
ATOM 1307 O O . MET A 1 162 ? -5.301 13.005 -3.209 1.00 59.34 162 MET A O 1
ATOM 1311 N N . TYR A 1 163 ? -4.666 10.880 -2.887 1.00 57.00 163 TYR A N 1
ATOM 1312 C CA . TYR A 1 163 ? -5.983 10.272 -2.787 1.00 57.00 163 TYR A CA 1
ATOM 1313 C C . TYR A 1 163 ? -5.991 9.433 -1.519 1.00 57.00 163 TYR A C 1
ATOM 1315 O O . TYR A 1 163 ? -4.998 8.775 -1.234 1.00 57.00 163 TYR A O 1
ATOM 1323 N N . ILE A 1 164 ? -7.082 9.432 -0.761 1.00 62.25 164 ILE A N 1
ATOM 1324 C CA . ILE A 1 164 ? -7.268 8.462 0.319 1.00 62.25 164 ILE A CA 1
ATOM 1325 C C . ILE A 1 164 ? -8.452 7.573 0.002 1.00 62.25 164 ILE A C 1
ATOM 1327 O O . ILE A 1 164 ? -9.500 8.065 -0.402 1.00 62.25 164 ILE A O 1
ATOM 1331 N N . VAL A 1 165 ? -8.281 6.271 0.202 1.00 57.25 165 VAL A N 1
ATOM 1332 C CA . VAL A 1 165 ? -9.345 5.277 0.063 1.00 57.25 165 VAL A CA 1
ATOM 1333 C C . VAL A 1 165 ? -9.829 4.867 1.448 1.00 57.25 165 VAL A C 1
ATOM 1335 O O . VAL A 1 165 ? -9.013 4.536 2.309 1.00 57.25 165 VAL A O 1
ATOM 1338 N N . LYS A 1 166 ? -11.153 4.897 1.654 1.00 58.31 166 LYS A N 1
ATOM 1339 C CA . LYS A 1 166 ? -11.818 4.464 2.893 1.00 58.31 166 LYS A CA 1
ATOM 1340 C C . LYS A 1 166 ? -12.295 3.015 2.763 1.00 58.31 166 LYS A C 1
ATOM 1342 O O . LYS A 1 166 ? -12.844 2.640 1.727 1.00 58.31 166 LYS A O 1
ATOM 1347 N N . LYS A 1 167 ? -12.197 2.262 3.862 1.00 57.91 167 LYS A N 1
ATOM 1348 C CA . LYS A 1 167 ? -12.719 0.894 4.063 1.00 57.91 167 LYS A CA 1
ATOM 1349 C C . LYS A 1 167 ? -14.159 0.653 3.574 1.00 57.91 167 LYS A C 1
ATOM 1351 O O . LYS A 1 167 ? -14.486 -0.446 3.148 1.00 57.91 167 LYS A O 1
ATOM 1356 N N . GLU A 1 168 ? -15.026 1.666 3.637 1.00 53.69 168 GLU A N 1
ATOM 1357 C CA . GLU A 1 168 ? -16.470 1.529 3.373 1.00 53.69 168 GLU A CA 1
ATOM 1358 C C . GLU A 1 168 ? -16.906 1.876 1.943 1.00 53.69 168 GLU A C 1
ATOM 1360 O O . GLU A 1 168 ? -18.107 1.899 1.656 1.00 53.69 168 GLU A O 1
ATOM 1365 N N . ASP A 1 169 ? -15.979 2.180 1.031 1.00 50.97 169 ASP A N 1
ATOM 1366 C CA . ASP A 1 169 ? -16.384 2.457 -0.344 1.00 50.97 169 ASP A CA 1
ATOM 1367 C C . ASP A 1 169 ? -16.891 1.156 -1.000 1.00 50.97 169 ASP A C 1
ATOM 1369 O O . ASP A 1 169 ? -16.137 0.251 -1.345 1.00 50.97 169 ASP A O 1
ATOM 1373 N N . LYS A 1 170 ? -18.217 1.042 -1.158 1.00 50.62 170 LYS A N 1
ATOM 1374 C CA . LYS A 1 170 ? -18.901 -0.144 -1.713 1.00 50.62 170 LYS A CA 1
ATOM 1375 C C . LYS A 1 170 ? -18.515 -0.455 -3.166 1.00 50.62 170 LYS A C 1
ATOM 1377 O O . LYS A 1 170 ? -18.975 -1.447 -3.721 1.00 50.62 170 LYS A O 1
ATOM 1382 N N . ARG A 1 171 ? -17.714 0.409 -3.796 1.00 51.53 171 ARG A N 1
ATOM 1383 C CA . ARG A 1 171 ? -17.186 0.239 -5.154 1.00 51.53 171 ARG A CA 1
ATOM 1384 C C . ARG A 1 171 ? -15.866 -0.532 -5.188 1.00 51.53 171 ARG A C 1
ATOM 1386 O O . ARG A 1 171 ? -15.389 -0.831 -6.279 1.00 51.53 171 ARG A O 1
ATOM 1393 N N . LEU A 1 172 ? -15.258 -0.825 -4.035 1.00 45.97 172 LEU A N 1
ATOM 1394 C CA . LEU A 1 172 ? -13.993 -1.552 -3.983 1.00 45.97 172 LEU A CA 1
ATOM 1395 C C . LEU A 1 172 ? -14.240 -3.078 -4.013 1.00 45.97 172 LEU A C 1
ATOM 1397 O O . LEU A 1 172 ? -15.168 -3.557 -3.358 1.00 45.97 172 LEU A O 1
ATOM 1401 N N . PRO A 1 173 ? -13.425 -3.870 -4.738 1.00 50.00 173 PRO A N 1
ATOM 1402 C CA . PRO A 1 173 ? -13.534 -5.328 -4.747 1.00 50.00 173 PRO A CA 1
ATOM 1403 C C . PRO A 1 173 ? -13.353 -5.945 -3.352 1.00 50.00 173 PRO A C 1
ATOM 1405 O O . PRO A 1 173 ? -12.472 -5.537 -2.597 1.00 50.00 173 PRO A O 1
ATOM 1408 N N . LEU A 1 174 ? -14.133 -6.984 -3.030 1.00 55.50 174 LEU A N 1
ATOM 1409 C CA . LEU A 1 174 ? -14.132 -7.634 -1.708 1.00 55.50 174 LEU A CA 1
ATOM 1410 C C . LEU A 1 174 ? -12.741 -8.150 -1.287 1.00 55.50 174 LEU A C 1
ATOM 1412 O O . LEU A 1 174 ? -12.365 -8.013 -0.128 1.00 55.50 174 LEU A 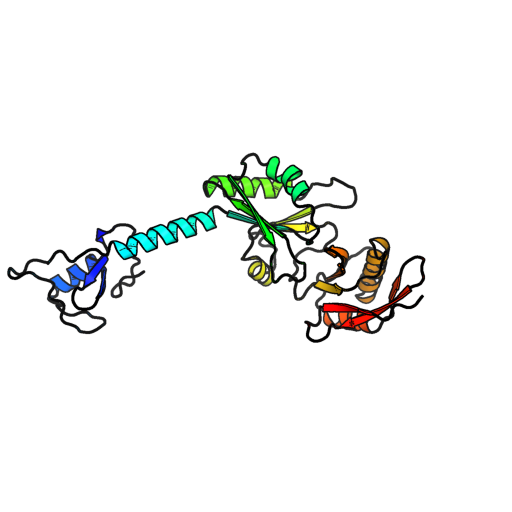O 1
ATOM 1416 N N . ALA A 1 175 ? -11.962 -8.687 -2.231 1.00 53.22 175 ALA A N 1
ATOM 1417 C CA . ALA A 1 175 ? -10.599 -9.163 -1.982 1.00 53.22 175 ALA A CA 1
ATOM 1418 C C . ALA A 1 175 ? -9.650 -8.037 -1.527 1.00 53.22 175 ALA A C 1
ATOM 1420 O O . ALA A 1 175 ? -8.798 -8.251 -0.675 1.00 53.22 175 ALA A O 1
ATOM 1421 N N . PHE A 1 176 ? -9.838 -6.816 -2.037 1.00 50.56 176 PHE A N 1
ATOM 1422 C CA . PHE A 1 176 ? -9.058 -5.645 -1.630 1.00 50.56 176 PHE A CA 1
ATOM 1423 C C . PHE A 1 176 ? -9.475 -5.145 -0.243 1.00 50.56 176 PHE A C 1
ATOM 1425 O O . PHE A 1 176 ? -8.627 -4.826 0.583 1.00 50.56 176 PHE A O 1
ATOM 1432 N N . VAL A 1 177 ? -10.780 -5.141 0.049 1.00 54.62 177 VAL A N 1
ATOM 1433 C CA . VAL A 1 177 ? -11.294 -4.815 1.391 1.00 54.62 177 VAL A CA 1
ATOM 1434 C C . VAL A 1 177 ? -10.728 -5.780 2.440 1.00 54.62 177 VAL A C 1
ATOM 1436 O O . VAL A 1 177 ? -10.397 -5.350 3.539 1.00 54.62 177 VAL A O 1
ATOM 1439 N N . GLN A 1 178 ? -10.559 -7.060 2.088 1.00 58.31 178 GLN A N 1
ATOM 1440 C CA . GLN A 1 178 ? -9.985 -8.070 2.979 1.00 58.31 178 GLN A CA 1
ATOM 1441 C C . GLN A 1 178 ? -8.511 -7.816 3.327 1.00 58.31 178 GLN A C 1
ATOM 1443 O O . GLN A 1 178 ? -8.121 -8.027 4.473 1.00 58.31 178 GLN A O 1
ATOM 1448 N N . GLU A 1 179 ? -7.708 -7.342 2.374 1.00 54.59 179 GLU A N 1
ATOM 1449 C CA . GLU A 1 179 ? -6.289 -7.018 2.593 1.00 54.59 179 GLU A CA 1
ATOM 1450 C C . GLU A 1 179 ? -6.085 -5.688 3.318 1.00 54.59 179 GLU A C 1
ATOM 1452 O O . GLU A 1 179 ? -5.126 -5.528 4.066 1.00 54.59 179 GLU A O 1
ATOM 1457 N N . LEU A 1 180 ? -7.006 -4.740 3.137 1.00 55.94 180 LEU A N 1
ATOM 1458 C CA . LEU A 1 180 ? -6.989 -3.455 3.832 1.00 55.94 180 LEU A CA 1
ATOM 1459 C C . LEU A 1 180 ? -7.610 -3.498 5.232 1.00 55.94 180 LEU A C 1
ATOM 1461 O O . LEU A 1 180 ? -7.743 -2.451 5.861 1.00 55.94 180 LEU A O 1
ATOM 1465 N N . ASN A 1 181 ? -8.006 -4.674 5.727 1.00 61.00 181 ASN A N 1
ATOM 1466 C CA . ASN A 1 181 ? -8.720 -4.804 6.999 1.00 61.00 181 ASN A CA 1
ATOM 1467 C C . ASN A 1 181 ? -7.966 -4.217 8.202 1.00 61.00 181 ASN A C 1
ATOM 1469 O O . ASN A 1 181 ? -8.614 -3.829 9.175 1.00 61.00 181 ASN A O 1
ATOM 1473 N N . ASP A 1 182 ? -6.641 -4.109 8.105 1.00 62.34 182 ASP A N 1
ATOM 1474 C CA . ASP A 1 182 ? -5.774 -3.561 9.148 1.00 62.34 182 ASP A CA 1
ATOM 1475 C C . ASP A 1 182 ? -5.736 -2.016 9.164 1.00 62.34 182 ASP A C 1
ATOM 1477 O O . ASP A 1 182 ? -5.166 -1.429 10.087 1.00 62.34 182 ASP A O 1
ATOM 1481 N N . TYR A 1 183 ? -6.331 -1.341 8.166 1.00 67.31 183 TYR A N 1
ATOM 1482 C CA . TYR A 1 183 ? -6.233 0.112 7.973 1.00 67.31 183 TYR A CA 1
ATOM 1483 C C . TYR A 1 183 ? -7.597 0.795 7.826 1.00 67.31 183 TYR A C 1
ATOM 1485 O O . TYR A 1 183 ? -8.484 0.339 7.104 1.00 67.31 183 TYR A O 1
ATOM 1493 N N . ASP A 1 184 ? -7.746 1.963 8.454 1.00 70.81 184 ASP A N 1
ATOM 1494 C CA . ASP A 1 184 ? -8.940 2.797 8.285 1.00 70.81 184 ASP A CA 1
ATOM 1495 C C . ASP A 1 184 ? -8.874 3.628 6.991 1.00 70.81 184 ASP A C 1
ATOM 1497 O O . ASP A 1 184 ? -9.902 3.889 6.354 1.00 70.81 184 ASP A O 1
ATOM 1501 N N . LEU A 1 185 ? -7.660 4.052 6.607 1.00 70.25 185 LEU A N 1
ATOM 1502 C CA . LEU A 1 185 ? -7.385 4.882 5.434 1.00 70.25 185 LEU A CA 1
ATOM 1503 C C . LEU A 1 185 ? -6.085 4.458 4.736 1.00 70.25 185 LEU A C 1
ATOM 1505 O O . LEU A 1 185 ? -5.081 4.179 5.388 1.00 70.25 185 LEU A O 1
ATOM 1509 N N . VAL A 1 186 ? -6.073 4.500 3.402 1.00 67.50 186 VAL A N 1
ATOM 1510 C CA . VAL A 1 186 ? -4.873 4.235 2.584 1.00 67.50 186 VAL A CA 1
ATOM 1511 C C . VAL A 1 186 ? -4.610 5.401 1.643 1.00 67.50 186 VAL A C 1
ATOM 1513 O O . VAL A 1 186 ? -5.495 5.778 0.876 1.00 67.50 186 VAL A O 1
ATOM 1516 N N . MET A 1 187 ? -3.401 5.963 1.677 1.00 68.69 187 MET A N 1
ATOM 1517 C CA . MET A 1 187 ? -2.977 7.064 0.808 1.00 68.69 187 MET A CA 1
ATOM 1518 C C . MET A 1 187 ? -2.441 6.550 -0.528 1.00 68.69 187 MET A C 1
ATOM 1520 O O . MET A 1 187 ? -1.544 5.729 -0.547 1.00 68.69 187 MET A O 1
ATOM 1524 N N . ILE A 1 188 ? -2.917 7.078 -1.652 1.00 63.03 188 ILE A N 1
ATOM 1525 C CA . ILE A 1 188 ? -2.496 6.740 -3.017 1.00 63.03 188 ILE A CA 1
ATOM 1526 C C . ILE A 1 188 ? -2.096 8.028 -3.752 1.00 63.03 188 ILE A C 1
ATOM 1528 O O . ILE A 1 188 ? -2.683 9.088 -3.549 1.00 63.03 188 ILE A O 1
ATOM 1532 N N . GLN A 1 189 ? -1.083 7.960 -4.616 1.00 59.59 189 GLN A N 1
ATOM 1533 C CA . GLN A 1 189 ? -0.588 9.112 -5.377 1.00 59.59 189 GLN A CA 1
ATOM 1534 C C . GLN A 1 189 ? -1.298 9.297 -6.731 1.00 59.59 189 GLN A C 1
ATOM 1536 O O . GLN A 1 189 ? -1.904 8.388 -7.292 1.00 59.59 189 GLN A O 1
ATOM 1541 N N . HIS A 1 190 ? -1.175 10.492 -7.305 1.00 54.88 190 HIS A N 1
ATOM 1542 C CA . HIS A 1 190 ? -1.710 10.847 -8.616 1.00 54.88 190 HIS A CA 1
ATOM 1543 C C . HIS A 1 190 ? -1.176 9.984 -9.747 1.00 54.88 190 HIS A C 1
ATOM 1545 O O . HIS A 1 190 ? 0.015 9.662 -9.811 1.00 54.88 190 HIS A O 1
ATOM 1551 N N . LYS A 1 191 ? -2.082 9.646 -10.675 1.00 52.38 191 LYS A N 1
ATOM 1552 C CA . LYS A 1 191 ? -1.820 8.751 -11.810 1.00 52.38 191 LYS A CA 1
ATOM 1553 C C . LYS A 1 191 ? -1.322 7.364 -11.385 1.00 52.38 191 LYS A C 1
ATOM 1555 O O . LYS A 1 191 ? -0.738 6.661 -12.199 1.00 52.38 191 LYS A O 1
ATOM 1560 N N . VAL A 1 192 ? -1.515 6.976 -10.127 1.00 57.84 192 VAL A N 1
ATOM 1561 C CA . VAL A 1 192 ? -1.420 5.582 -9.705 1.00 57.84 192 VAL A CA 1
ATOM 1562 C C . VAL A 1 192 ? -2.836 5.024 -9.807 1.00 57.84 192 VAL A C 1
ATOM 1564 O O . VAL A 1 192 ? -3.736 5.579 -9.173 1.00 57.84 192 VAL A O 1
ATOM 1567 N N . PRO A 1 193 ? -3.087 3.993 -10.632 1.00 52.53 193 PRO A N 1
ATOM 1568 C CA . PRO A 1 193 ? -4.430 3.441 -10.726 1.00 52.53 193 PRO A CA 1
ATOM 1569 C C . PRO A 1 193 ? -4.858 2.918 -9.348 1.00 52.53 193 PRO A C 1
ATOM 1571 O O . PRO A 1 193 ? -4.037 2.372 -8.615 1.00 52.53 193 PRO A O 1
ATOM 1574 N N . MET A 1 194 ? -6.112 3.136 -8.963 1.00 49.34 194 MET A N 1
ATOM 1575 C CA . MET A 1 194 ? -6.630 2.720 -7.653 1.00 49.34 194 MET A CA 1
ATOM 1576 C C . MET A 1 194 ? -6.861 1.196 -7.614 1.00 49.34 194 MET A C 1
ATOM 1578 O O . MET A 1 194 ? -6.837 0.568 -8.667 1.00 49.34 194 MET A O 1
ATOM 1582 N N . LEU A 1 195 ? -7.132 0.626 -6.427 1.00 48.78 195 LEU A N 1
ATOM 1583 C CA . LEU A 1 195 ? -7.612 -0.763 -6.234 1.00 48.78 195 LEU A CA 1
ATOM 1584 C C . LEU A 1 195 ? -6.600 -1.876 -6.526 1.00 48.78 195 LEU A C 1
ATOM 1586 O O . LEU A 1 195 ? -6.743 -2.615 -7.496 1.00 48.78 195 LEU A O 1
ATOM 1590 N N . ARG A 1 196 ? -5.567 -2.013 -5.692 1.00 56.22 196 ARG A N 1
ATOM 1591 C CA . ARG A 1 196 ? -4.456 -2.930 -5.975 1.00 56.22 196 ARG A CA 1
ATOM 1592 C C . ARG A 1 196 ? -4.057 -3.738 -4.762 1.00 56.22 196 ARG A C 1
ATOM 1594 O O . ARG A 1 196 ? -3.723 -3.168 -3.732 1.00 56.22 196 ARG A O 1
ATOM 1601 N N . ASN A 1 197 ? -3.990 -5.042 -4.946 1.00 51.78 197 ASN A N 1
ATOM 1602 C CA . ASN A 1 197 ? -3.248 -5.932 -4.081 1.00 51.78 197 ASN A CA 1
ATOM 1603 C C . ASN A 1 197 ? -1.739 -5.719 -4.334 1.00 51.78 197 ASN A C 1
ATOM 1605 O O . ASN A 1 197 ? -1.271 -5.888 -5.467 1.00 51.78 197 ASN A O 1
ATOM 1609 N N . PRO A 1 198 ? -0.950 -5.332 -3.318 1.00 54.50 198 PRO A N 1
ATOM 1610 C CA . PRO A 1 198 ? 0.473 -5.052 -3.479 1.00 54.50 198 PRO A CA 1
ATOM 1611 C C . PRO A 1 198 ? 1.302 -6.274 -3.906 1.00 54.50 198 PRO A C 1
ATOM 1613 O O . PRO A 1 198 ? 2.367 -6.114 -4.497 1.00 54.50 198 PRO A O 1
ATOM 1616 N N . ASN A 1 199 ? 0.808 -7.488 -3.668 1.00 56.84 199 ASN A N 1
ATOM 1617 C CA . ASN A 1 199 ? 1.478 -8.739 -4.017 1.00 56.84 199 ASN A CA 1
ATOM 1618 C C . ASN A 1 199 ? 1.114 -9.255 -5.416 1.00 56.84 199 ASN A C 1
ATOM 1620 O O . ASN A 1 199 ? 1.886 -10.015 -5.997 1.00 56.84 199 ASN A O 1
ATOM 1624 N N . THR A 1 200 ? -0.036 -8.860 -5.972 1.00 60.47 200 THR A N 1
ATOM 1625 C CA . THR A 1 200 ? -0.505 -9.365 -7.279 1.00 60.47 200 THR A CA 1
ATOM 1626 C C . THR A 1 200 ? -0.646 -8.287 -8.349 1.00 60.47 200 THR A C 1
ATOM 1628 O O . THR A 1 200 ? -0.717 -8.607 -9.533 1.00 60.47 200 THR A O 1
ATOM 1631 N N . ASN A 1 201 ? -0.684 -7.010 -7.968 1.00 70.94 201 ASN A N 1
ATOM 1632 C CA . ASN A 1 201 ? -0.882 -5.889 -8.891 1.00 70.94 201 ASN A CA 1
ATOM 1633 C C . ASN A 1 201 ? 0.313 -4.930 -8.949 1.00 70.94 201 ASN A C 1
ATOM 1635 O O . ASN A 1 201 ? 0.256 -3.928 -9.671 1.00 70.94 201 ASN A O 1
ATOM 1639 N N . LEU A 1 202 ? 1.386 -5.215 -8.207 1.00 78.88 202 LEU A N 1
ATOM 1640 C CA . LEU A 1 202 ? 2.634 -4.460 -8.252 1.00 78.88 202 LEU A CA 1
ATOM 1641 C C . LEU A 1 202 ? 3.780 -5.375 -8.651 1.00 78.88 202 LEU A C 1
ATOM 1643 O O . LEU A 1 202 ? 3.937 -6.450 -8.080 1.00 78.88 202 LEU A O 1
ATOM 1647 N N . ILE A 1 203 ? 4.609 -4.907 -9.579 1.00 85.88 203 ILE A N 1
ATOM 1648 C CA . ILE A 1 203 ? 5.920 -5.492 -9.855 1.00 85.88 203 ILE A CA 1
ATOM 1649 C C . ILE A 1 203 ? 6.967 -4.540 -9.290 1.00 85.88 203 ILE A C 1
ATOM 1651 O O . ILE A 1 203 ? 7.022 -3.377 -9.695 1.00 85.88 203 ILE A O 1
ATOM 1655 N N . LYS A 1 204 ? 7.803 -5.028 -8.375 1.00 87.00 204 LYS A N 1
ATOM 1656 C CA . LYS A 1 204 ? 8.960 -4.299 -7.852 1.00 87.00 204 LYS A CA 1
ATOM 1657 C C . LYS A 1 204 ? 10.200 -4.683 -8.640 1.00 87.00 204 LYS A C 1
ATOM 1659 O O . LYS A 1 204 ? 10.476 -5.863 -8.806 1.00 87.00 204 LYS A O 1
ATOM 1664 N N . ILE A 1 205 ? 10.947 -3.693 -9.111 1.00 90.69 205 ILE A N 1
ATOM 1665 C CA . ILE A 1 205 ? 12.207 -3.871 -9.829 1.00 90.69 205 ILE A CA 1
ATOM 1666 C C . ILE A 1 205 ? 13.293 -3.137 -9.049 1.00 90.69 205 ILE A C 1
ATOM 1668 O O . ILE A 1 205 ? 13.362 -1.907 -9.056 1.00 90.69 205 ILE A O 1
ATOM 1672 N N . ASP A 1 206 ? 14.118 -3.892 -8.339 1.00 88.81 206 ASP A N 1
ATOM 1673 C CA . ASP A 1 206 ? 15.189 -3.352 -7.508 1.00 88.81 206 ASP A CA 1
ATOM 1674 C C . ASP A 1 206 ? 16.449 -3.003 -8.302 1.00 88.81 206 ASP A C 1
ATOM 1676 O O . ASP A 1 206 ? 16.587 -3.342 -9.478 1.00 88.81 206 ASP A O 1
ATOM 1680 N N . ASN A 1 207 ? 17.386 -2.333 -7.628 1.00 88.12 207 ASN A N 1
ATOM 1681 C CA . ASN A 1 207 ? 18.650 -1.858 -8.194 1.00 88.12 207 ASN A CA 1
ATOM 1682 C C . ASN A 1 207 ? 18.444 -0.944 -9.399 1.00 88.12 207 ASN A C 1
ATOM 1684 O O . ASN A 1 207 ? 19.190 -1.007 -10.375 1.00 88.12 207 ASN A O 1
ATOM 1688 N N . SER A 1 208 ? 17.427 -0.083 -9.317 1.00 87.06 208 SER A N 1
ATOM 1689 C CA . SER A 1 208 ? 17.183 0.895 -10.361 1.00 87.06 208 SER A CA 1
ATOM 1690 C C . SER A 1 208 ? 18.442 1.737 -10.579 1.00 87.06 208 SER A C 1
ATOM 1692 O O . SER A 1 208 ? 19.030 2.245 -9.614 1.00 87.06 208 SER A O 1
ATOM 1694 N N . PRO A 1 209 ? 18.897 1.855 -11.825 1.00 79.56 209 PRO A N 1
ATOM 1695 C CA . PRO A 1 209 ? 20.154 2.512 -12.098 1.00 79.56 209 PRO A CA 1
ATOM 1696 C C . PRO A 1 209 ? 20.199 3.998 -11.729 1.00 79.56 209 PRO A C 1
ATOM 1698 O O . PRO A 1 209 ? 19.189 4.700 -11.653 1.00 79.56 209 PRO A O 1
ATOM 1701 N N . ILE A 1 210 ? 21.422 4.503 -11.546 1.00 74.19 210 ILE A N 1
ATOM 1702 C CA . ILE A 1 210 ? 21.669 5.894 -11.160 1.00 74.19 210 ILE A CA 1
ATOM 1703 C C . ILE A 1 210 ? 21.118 6.841 -12.234 1.00 74.19 210 ILE A C 1
ATOM 1705 O O . ILE A 1 210 ? 21.522 6.794 -13.394 1.00 74.19 210 ILE A O 1
ATOM 1709 N N . GLY A 1 211 ? 20.220 7.737 -11.821 1.00 74.75 211 GLY A N 1
ATOM 1710 C CA . GLY A 1 211 ? 19.591 8.721 -12.702 1.00 74.75 211 GLY A CA 1
ATOM 1711 C C . GLY A 1 211 ? 18.303 8.249 -13.380 1.00 74.75 211 GLY A C 1
ATOM 1712 O O . GLY A 1 211 ? 17.724 9.036 -14.126 1.00 74.75 211 GLY A O 1
ATOM 1713 N N . PHE A 1 212 ? 17.833 7.026 -13.108 1.00 80.25 212 PHE A N 1
ATOM 1714 C CA . PHE A 1 212 ? 16.499 6.582 -13.509 1.00 80.25 212 PHE A CA 1
ATOM 1715 C C . PHE A 1 212 ? 15.437 7.425 -12.786 1.00 80.25 212 PHE A C 1
ATOM 1717 O O . PHE A 1 212 ? 15.356 7.404 -11.556 1.00 80.25 212 PHE A O 1
ATOM 1724 N N . GLY A 1 213 ? 14.624 8.166 -13.541 1.00 80.19 213 GLY A N 1
ATOM 1725 C CA . GLY A 1 213 ? 13.628 9.084 -12.974 1.00 80.19 213 GLY A CA 1
ATOM 1726 C C . GLY A 1 213 ? 12.314 9.133 -13.751 1.00 80.19 213 GLY A C 1
ATOM 1727 O O . GLY A 1 213 ? 11.981 8.217 -14.502 1.00 80.19 213 GLY A O 1
ATOM 1728 N N . ASP A 1 214 ? 11.560 10.226 -13.599 1.00 79.88 214 ASP A N 1
ATOM 1729 C CA . ASP A 1 214 ? 10.199 10.371 -14.150 1.00 79.88 214 ASP A CA 1
ATOM 1730 C C . ASP A 1 214 ? 10.118 10.160 -15.670 1.00 79.88 214 ASP A C 1
ATOM 1732 O O . ASP A 1 214 ? 9.146 9.603 -16.184 1.00 79.88 214 ASP A O 1
ATOM 1736 N N . ARG A 1 215 ? 11.148 10.588 -16.412 1.00 81.94 215 ARG A N 1
ATOM 1737 C CA . ARG A 1 215 ? 11.209 10.408 -17.869 1.00 81.94 215 ARG A CA 1
ATOM 1738 C C . ARG A 1 215 ? 11.294 8.929 -18.245 1.00 81.94 215 ARG A C 1
ATOM 1740 O O . ARG A 1 215 ? 10.578 8.498 -19.149 1.00 81.94 215 ARG A O 1
ATOM 1747 N N . ASP A 1 216 ? 12.165 8.184 -17.572 1.00 84.12 216 ASP A N 1
ATOM 1748 C CA . ASP A 1 216 ? 12.383 6.758 -17.821 1.00 84.12 216 ASP A CA 1
ATOM 1749 C C . ASP A 1 216 ? 11.170 5.949 -17.348 1.00 84.12 216 ASP A C 1
ATOM 1751 O O . ASP A 1 216 ? 10.699 5.073 -18.073 1.00 84.12 216 ASP A O 1
ATOM 1755 N N . CYS A 1 217 ? 10.573 6.338 -16.212 1.00 85.19 217 CYS A N 1
ATOM 1756 C CA . CYS A 1 217 ? 9.276 5.831 -15.765 1.00 85.19 217 CYS A CA 1
ATOM 1757 C C . CYS A 1 217 ? 8.211 6.002 -16.851 1.00 85.19 217 CYS A C 1
ATOM 1759 O O . CYS A 1 217 ? 7.567 5.032 -17.227 1.00 85.19 217 CYS A O 1
ATOM 1761 N N . GLY A 1 218 ? 8.058 7.205 -17.413 1.00 83.12 218 GLY A N 1
ATOM 1762 C CA . GLY A 1 218 ? 7.078 7.472 -18.469 1.00 83.12 218 GLY A CA 1
ATOM 1763 C C . GLY A 1 218 ? 7.368 6.741 -19.785 1.00 83.12 218 GLY A C 1
ATOM 1764 O O . GLY A 1 218 ? 6.449 6.405 -20.533 1.00 83.12 218 GLY A O 1
ATOM 1765 N N . PHE A 1 219 ? 8.637 6.476 -20.106 1.00 85.00 219 PHE A N 1
ATOM 1766 C CA . PHE A 1 219 ? 8.995 5.642 -21.255 1.00 85.00 219 PHE A CA 1
ATOM 1767 C C . PHE A 1 219 ? 8.610 4.176 -21.031 1.00 85.00 219 PHE A C 1
ATOM 1769 O O . PHE A 1 219 ? 7.950 3.584 -21.889 1.00 85.00 219 PHE A O 1
ATOM 1776 N N . LEU A 1 220 ? 8.959 3.616 -19.871 1.00 86.25 220 LEU A N 1
ATOM 1777 C CA . LEU A 1 220 ? 8.603 2.248 -19.506 1.00 86.25 220 LEU A CA 1
ATOM 1778 C C . LEU A 1 220 ? 7.079 2.083 -19.401 1.00 86.25 220 LEU A C 1
ATOM 1780 O O . LEU A 1 220 ? 6.527 1.144 -19.961 1.00 86.25 220 LEU A O 1
ATOM 1784 N N . GLU A 1 221 ? 6.389 3.044 -18.785 1.00 87.06 221 GLU A N 1
ATOM 1785 C CA . GLU A 1 221 ? 4.926 3.091 -18.674 1.00 87.06 221 GLU A CA 1
ATOM 1786 C C . GLU A 1 221 ? 4.252 3.050 -20.048 1.00 87.06 221 GLU A C 1
ATOM 1788 O O . GLU A 1 221 ? 3.362 2.232 -20.274 1.00 87.06 221 GLU A O 1
ATOM 1793 N N . ARG A 1 222 ? 4.694 3.882 -21.000 1.00 83.75 222 ARG A N 1
ATOM 1794 C CA . ARG A 1 222 ? 4.161 3.863 -22.373 1.00 83.75 222 ARG A CA 1
ATOM 1795 C C . ARG A 1 222 ? 4.459 2.553 -23.088 1.00 83.75 222 ARG A C 1
ATOM 1797 O O . ARG A 1 222 ? 3.580 2.023 -23.754 1.00 83.75 222 ARG A O 1
ATOM 1804 N N . THR A 1 223 ? 5.670 2.024 -22.932 1.00 86.00 223 THR A N 1
ATOM 1805 C CA . THR A 1 223 ? 6.077 0.753 -23.550 1.00 86.00 223 THR A CA 1
ATOM 1806 C C . THR A 1 223 ? 5.195 -0.398 -23.070 1.00 86.00 223 THR A C 1
ATOM 1808 O O . THR A 1 223 ? 4.697 -1.175 -23.881 1.00 86.00 223 THR A O 1
ATOM 1811 N N . LEU A 1 224 ? 4.949 -0.481 -21.763 1.00 87.12 224 LEU A N 1
ATOM 1812 C CA . LEU A 1 224 ? 4.122 -1.531 -21.176 1.00 87.12 224 LEU A CA 1
ATOM 1813 C C . LEU A 1 224 ? 2.630 -1.349 -21.501 1.00 87.12 224 LEU A C 1
ATOM 1815 O O . LEU A 1 224 ? 1.953 -2.330 -21.795 1.00 87.12 224 LEU A O 1
ATOM 1819 N N . ASN A 1 225 ? 2.110 -0.115 -21.508 1.00 83.75 225 ASN A N 1
ATOM 1820 C CA . ASN A 1 225 ? 0.732 0.149 -21.945 1.00 83.75 225 ASN A CA 1
ATOM 1821 C C . ASN A 1 225 ? 0.530 -0.224 -23.429 1.00 83.75 225 ASN A C 1
ATOM 1823 O O . ASN A 1 225 ? -0.461 -0.874 -23.758 1.00 83.75 225 ASN A O 1
ATOM 1827 N N . LEU A 1 226 ? 1.491 0.096 -24.308 1.00 83.25 226 LEU A N 1
ATOM 1828 C CA . LEU A 1 226 ? 1.475 -0.319 -25.718 1.00 83.25 226 LEU A CA 1
ATOM 1829 C C . LEU A 1 226 ? 1.502 -1.844 -25.867 1.00 83.25 226 LEU A C 1
ATOM 1831 O O . LEU A 1 226 ? 0.715 -2.391 -26.636 1.00 83.25 226 LEU A O 1
ATOM 1835 N N . PHE A 1 227 ? 2.368 -2.532 -25.115 1.00 84.94 227 PHE A N 1
ATOM 1836 C CA . PHE A 1 227 ? 2.408 -3.997 -25.076 1.00 84.94 227 PHE A CA 1
ATOM 1837 C C . PHE A 1 227 ? 1.056 -4.595 -24.653 1.00 84.94 227 PHE A C 1
ATOM 1839 O O . PHE A 1 227 ? 0.596 -5.570 -25.243 1.00 84.94 227 PHE A O 1
ATOM 1846 N N . ASN A 1 228 ? 0.371 -3.962 -23.699 1.00 79.00 228 ASN A N 1
ATOM 1847 C CA . ASN A 1 228 ? -0.961 -4.373 -23.255 1.00 79.00 228 ASN A CA 1
ATOM 1848 C C . ASN A 1 228 ? -2.096 -4.029 -24.235 1.00 79.00 228 ASN A C 1
ATOM 1850 O O . ASN A 1 228 ? -3.242 -4.388 -23.968 1.00 79.00 228 ASN A O 1
ATOM 1854 N N . GLY A 1 229 ? -1.806 -3.373 -25.363 1.00 77.19 229 GLY A N 1
ATOM 1855 C CA . GLY A 1 229 ? -2.806 -2.978 -26.358 1.00 77.19 229 GLY A CA 1
ATOM 1856 C C . GLY A 1 22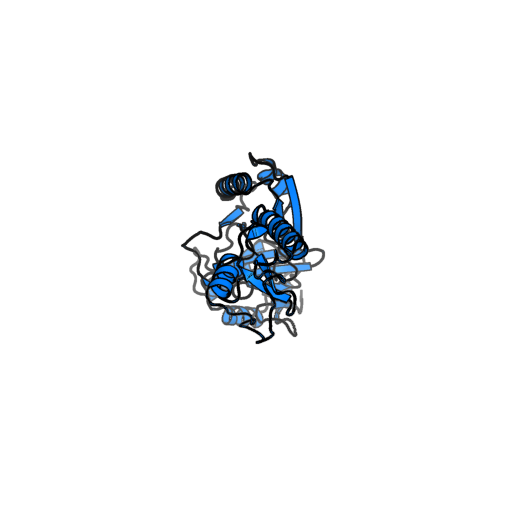9 ? -3.606 -1.726 -25.984 1.00 77.19 229 GLY A C 1
ATOM 1857 O O . GLY A 1 229 ? -4.623 -1.439 -26.616 1.00 77.19 229 GLY A O 1
ATOM 1858 N N . VAL A 1 230 ? -3.156 -0.972 -24.977 1.00 75.31 230 VAL A N 1
ATOM 1859 C 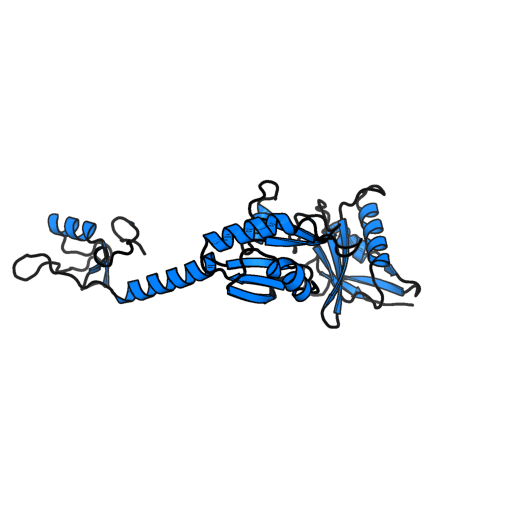CA . VAL A 1 230 ? -3.777 0.286 -24.550 1.00 75.31 230 VAL A CA 1
ATOM 1860 C C . VAL A 1 230 ? -3.376 1.401 -25.522 1.00 75.31 230 VAL A C 1
ATOM 1862 O O . VAL A 1 230 ? -2.204 1.546 -25.881 1.00 75.31 230 VAL A O 1
ATOM 1865 N N . ARG A 1 231 ? -4.353 2.186 -25.995 1.00 68.38 231 ARG A N 1
ATOM 1866 C CA . ARG A 1 231 ? -4.117 3.272 -26.965 1.00 68.38 231 ARG A CA 1
ATOM 1867 C C . ARG A 1 231 ? -3.393 4.453 -26.308 1.00 68.38 231 ARG A C 1
ATOM 1869 O O . ARG A 1 231 ? -3.496 4.658 -25.108 1.00 68.38 231 ARG A O 1
ATOM 1876 N N . ASN A 1 232 ? -2.741 5.291 -27.120 1.00 58.59 232 ASN A N 1
ATOM 1877 C CA . ASN A 1 232 ? -1.833 6.377 -26.698 1.00 58.59 232 ASN A CA 1
ATOM 1878 C C . ASN A 1 232 ? -2.366 7.405 -25.665 1.00 58.59 232 ASN A C 1
ATOM 1880 O O . ASN A 1 232 ? -1.566 8.190 -25.162 1.00 58.59 232 ASN A O 1
ATOM 1884 N N . ASN A 1 233 ? -3.664 7.414 -25.342 1.00 58.12 233 ASN A N 1
ATOM 1885 C CA . ASN A 1 233 ? -4.294 8.358 -24.407 1.00 58.12 233 ASN A CA 1
ATOM 1886 C C . ASN A 1 233 ? -4.969 7.678 -23.203 1.00 58.12 233 ASN A C 1
ATOM 1888 O O . ASN A 1 233 ? -5.604 8.354 -22.396 1.00 58.12 233 ASN A O 1
ATOM 1892 N N . GLU A 1 234 ? -4.851 6.359 -23.088 1.00 60.31 234 GLU A N 1
ATOM 1893 C CA . GLU A 1 234 ? -5.374 5.575 -21.975 1.00 60.31 234 GLU A CA 1
ATOM 1894 C C . GLU A 1 234 ? -4.195 5.005 -21.175 1.00 60.31 234 GLU A C 1
ATOM 1896 O O . GLU A 1 234 ? -3.125 4.728 -21.720 1.00 60.31 234 GLU A O 1
ATOM 1901 N N . SER A 1 235 ? -4.369 4.861 -19.863 1.00 63.00 235 SER A N 1
ATOM 1902 C CA . SER A 1 235 ? -3.372 4.245 -18.986 1.00 63.00 235 SER A CA 1
ATOM 1903 C C . SER A 1 235 ? -4.057 3.185 -18.141 1.00 63.00 235 SER A C 1
ATOM 1905 O O . SER A 1 235 ? -4.855 3.523 -17.266 1.00 63.00 235 SER A O 1
ATOM 1907 N N . ASP A 1 236 ? -3.733 1.921 -18.385 1.00 69.38 236 ASP A N 1
ATOM 1908 C CA . ASP A 1 236 ? -4.173 0.817 -17.529 1.00 69.38 236 ASP A CA 1
ATOM 1909 C C . ASP A 1 236 ? -3.102 0.495 -16.479 1.00 69.38 236 ASP A C 1
ATOM 1911 O O . ASP A 1 236 ? -3.402 0.022 -15.393 1.00 69.38 236 ASP A O 1
ATOM 1915 N N . LEU A 1 237 ? -1.837 0.831 -16.737 1.00 80.50 237 LEU A N 1
ATOM 1916 C CA . LEU A 1 237 ? -0.761 0.735 -15.751 1.00 80.50 237 LEU A CA 1
ATOM 1917 C C . LEU A 1 237 ? -0.022 2.055 -15.562 1.00 80.50 237 LEU A C 1
ATOM 1919 O O . LEU A 1 237 ? -0.059 2.933 -16.426 1.00 80.50 237 LEU A O 1
ATOM 1923 N N . ALA A 1 238 ? 0.691 2.151 -14.441 1.00 81.62 238 ALA A N 1
ATOM 1924 C CA . ALA A 1 238 ? 1.596 3.251 -14.141 1.00 81.62 238 ALA A CA 1
ATOM 1925 C C . ALA A 1 238 ? 2.975 2.746 -13.707 1.00 81.62 238 ALA A C 1
ATOM 1927 O O . ALA A 1 238 ? 3.099 1.644 -13.183 1.00 81.62 238 ALA A O 1
ATOM 1928 N N . VAL A 1 239 ? 4.020 3.547 -13.894 1.00 84.62 239 VAL A N 1
ATOM 1929 C CA . VAL A 1 239 ? 5.384 3.213 -13.451 1.00 84.62 239 VAL A CA 1
ATOM 1930 C C . VAL A 1 239 ? 5.945 4.352 -12.622 1.00 84.62 239 VAL A C 1
ATOM 1932 O O . VAL A 1 239 ? 5.887 5.508 -13.041 1.00 84.62 239 VAL A O 1
ATOM 1935 N N . ARG A 1 240 ? 6.496 4.057 -11.445 1.00 84.75 240 ARG A N 1
ATOM 1936 C CA . ARG A 1 240 ? 7.106 5.067 -10.571 1.00 84.75 240 ARG A CA 1
ATOM 1937 C C . ARG A 1 240 ? 8.447 4.597 -10.039 1.00 84.75 240 ARG A C 1
ATOM 1939 O O . ARG A 1 240 ? 8.615 3.425 -9.720 1.00 84.75 240 ARG A O 1
ATOM 1946 N N . SER A 1 241 ? 9.381 5.531 -9.921 1.00 83.69 241 SER A N 1
ATOM 1947 C CA . SER A 1 241 ? 10.666 5.327 -9.264 1.00 83.69 241 SER A CA 1
ATOM 1948 C C . SER A 1 241 ? 10.596 5.799 -7.820 1.00 83.69 241 SER A C 1
ATOM 1950 O O . SER A 1 241 ? 10.075 6.880 -7.536 1.00 83.69 241 SER A O 1
ATOM 1952 N N . TYR A 1 242 ? 11.191 5.021 -6.931 1.00 78.50 242 TYR A N 1
ATOM 1953 C CA . TYR A 1 242 ? 11.291 5.312 -5.513 1.00 78.50 242 TYR A CA 1
ATOM 1954 C C . TYR A 1 242 ? 12.729 5.146 -5.038 1.00 78.50 242 TYR A C 1
ATOM 1956 O O . TYR A 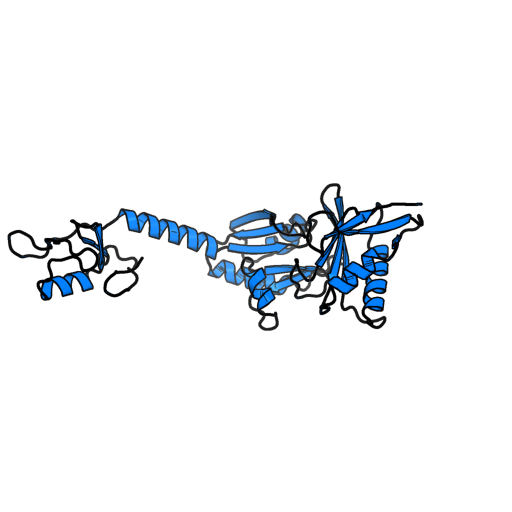1 242 ? 13.534 4.431 -5.639 1.00 78.50 242 TYR A O 1
ATOM 1964 N N . GLN A 1 243 ? 13.030 5.815 -3.930 1.00 76.00 243 GLN A N 1
ATOM 1965 C CA . GLN A 1 243 ? 14.311 5.728 -3.250 1.00 76.00 243 GLN A CA 1
ATOM 1966 C C . GLN A 1 243 ? 14.061 5.471 -1.769 1.00 76.00 243 GLN A C 1
ATOM 1968 O O . GLN A 1 243 ? 13.314 6.214 -1.130 1.00 76.00 243 GLN A O 1
ATOM 1973 N N . PHE A 1 244 ? 14.708 4.446 -1.224 1.00 72.25 244 PHE A N 1
ATOM 1974 C CA . PHE A 1 244 ? 14.698 4.133 0.199 1.00 72.25 244 PHE A CA 1
ATOM 1975 C C . PHE A 1 244 ? 16.127 3.869 0.669 1.00 72.25 244 PHE A C 1
ATOM 1977 O O . PHE A 1 244 ? 16.799 2.962 0.177 1.00 72.25 244 PHE A O 1
ATOM 1984 N N . TYR A 1 245 ? 16.616 4.697 1.595 1.00 74.50 245 TYR A N 1
ATOM 1985 C CA . TYR A 1 245 ? 18.036 4.758 1.958 1.00 74.50 245 TYR A CA 1
ATOM 1986 C C . TYR A 1 245 ? 18.942 4.853 0.709 1.00 74.50 245 TYR A C 1
ATOM 1988 O O . TYR A 1 245 ? 18.802 5.776 -0.096 1.00 74.50 245 TYR A O 1
ATOM 1996 N N . ASN A 1 246 ? 19.852 3.889 0.537 1.00 76.06 246 ASN A N 1
ATOM 1997 C CA . ASN A 1 246 ? 20.803 3.810 -0.574 1.00 76.06 246 ASN A CA 1
ATOM 1998 C C . ASN A 1 246 ? 20.309 2.913 -1.723 1.00 76.06 246 ASN A C 1
ATOM 2000 O O . ASN A 1 246 ? 21.101 2.528 -2.580 1.00 76.06 246 ASN A O 1
ATOM 2004 N N . GLN A 1 247 ? 19.026 2.544 -1.733 1.00 78.56 247 GLN A N 1
ATOM 2005 C CA . GLN A 1 247 ? 18.435 1.692 -2.760 1.00 78.56 247 GLN A CA 1
ATOM 2006 C C . GLN A 1 247 ? 17.417 2.476 -3.585 1.00 78.56 247 GLN A C 1
ATOM 2008 O O . GLN A 1 247 ? 16.482 3.070 -3.048 1.00 78.56 247 GLN A O 1
ATOM 2013 N N . ASN A 1 248 ? 17.590 2.436 -4.905 1.00 83.88 248 ASN A N 1
ATOM 2014 C CA . ASN A 1 248 ? 16.590 2.898 -5.859 1.00 83.88 248 ASN A CA 1
ATOM 2015 C C . ASN A 1 248 ? 15.838 1.686 -6.402 1.00 83.88 248 ASN A C 1
ATOM 2017 O O . ASN A 1 248 ? 16.447 0.667 -6.737 1.00 83.88 248 ASN A O 1
ATOM 2021 N N . PHE A 1 249 ? 14.526 1.809 -6.533 1.00 86.69 249 PHE A N 1
ATOM 2022 C CA . PHE A 1 249 ? 13.682 0.760 -7.088 1.00 86.69 249 PHE A CA 1
ATOM 2023 C C . PHE A 1 249 ? 12.550 1.362 -7.911 1.00 86.69 249 PHE A C 1
ATOM 2025 O O . PHE A 1 249 ? 12.191 2.530 -7.767 1.00 86.69 249 PHE A O 1
ATOM 2032 N N . VAL A 1 250 ? 12.002 0.559 -8.810 1.00 87.81 250 VAL A N 1
ATOM 2033 C CA . VAL A 1 250 ? 10.874 0.921 -9.664 1.00 87.81 250 VAL A CA 1
ATOM 2034 C C . VAL A 1 250 ? 9.692 0.054 -9.281 1.00 87.81 250 VAL A C 1
ATOM 2036 O O . VAL A 1 250 ? 9.845 -1.140 -9.042 1.00 87.81 250 VAL A O 1
ATOM 2039 N N . ILE A 1 251 ? 8.508 0.648 -9.240 1.00 85.81 251 ILE A N 1
ATOM 2040 C CA . ILE A 1 251 ? 7.256 -0.078 -9.082 1.00 85.81 251 ILE A CA 1
ATOM 2041 C C . ILE A 1 251 ? 6.450 0.104 -10.354 1.00 85.81 251 ILE A C 1
ATOM 2043 O O . ILE A 1 251 ? 6.162 1.229 -10.775 1.00 85.81 251 ILE A O 1
ATOM 2047 N N . VAL A 1 252 ? 6.078 -1.018 -10.955 1.00 87.12 252 VAL A N 1
ATOM 2048 C CA . VAL A 1 252 ? 5.076 -1.069 -12.010 1.00 87.12 252 VAL A CA 1
ATOM 2049 C C . VAL A 1 252 ? 3.745 -1.394 -11.360 1.00 87.12 252 VAL A C 1
ATOM 2051 O O . VAL A 1 252 ? 3.523 -2.478 -10.826 1.00 87.12 252 VAL A O 1
ATOM 2054 N N . TYR A 1 253 ? 2.852 -0.430 -11.441 1.00 80.56 253 TYR A N 1
ATOM 2055 C CA . TYR A 1 253 ? 1.475 -0.510 -11.032 1.00 80.56 253 TYR A CA 1
ATOM 2056 C C . TYR A 1 253 ? 0.638 -1.096 -12.184 1.00 80.56 253 TYR A C 1
ATOM 2058 O O . TYR A 1 253 ? 0.161 -0.349 -13.030 1.00 80.56 253 TYR A O 1
ATOM 2066 N N . LEU A 1 254 ? 0.328 -2.398 -12.166 1.00 76.56 254 LEU A N 1
ATOM 2067 C CA . LEU A 1 254 ? -0.640 -3.085 -13.054 1.00 76.56 254 LEU A CA 1
ATOM 2068 C C . LEU A 1 254 ? -2.117 -2.794 -12.713 1.00 76.56 254 LEU A C 1
ATOM 2070 O O . LEU A 1 254 ? -2.523 -3.131 -11.609 1.00 76.56 254 LEU A O 1
ATOM 2074 N N . GLY A 1 255 ? -2.906 -2.113 -13.551 1.00 68.62 255 GLY A N 1
ATOM 2075 C CA . GLY A 1 255 ? -4.301 -1.769 -13.203 1.00 68.62 255 GLY A CA 1
ATOM 2076 C C . GLY A 1 255 ? -5.246 -2.953 -13.328 1.00 68.62 255 GLY A C 1
ATOM 2077 O O . GLY A 1 255 ? -5.117 -3.923 -12.594 1.00 68.62 255 GLY A O 1
ATOM 2078 N N . SER A 1 256 ? -6.176 -2.900 -14.278 1.00 59.50 256 SER A N 1
ATOM 2079 C CA . SER A 1 256 ? -7.190 -3.948 -14.527 1.00 59.50 256 SER A CA 1
ATOM 2080 C C . SER A 1 256 ? -6.607 -5.203 -15.196 1.00 59.50 256 SER A C 1
ATOM 2082 O O . SER A 1 256 ? -7.323 -6.045 -15.733 1.00 59.50 256 SER A O 1
ATOM 2084 N N . CYS A 1 257 ? -5.284 -5.281 -15.240 1.00 56.25 257 CYS A N 1
ATOM 2085 C CA . CYS A 1 257 ? -4.528 -6.176 -16.078 1.00 56.25 257 CYS A CA 1
ATOM 2086 C C . CYS A 1 257 ? -4.150 -7.431 -15.290 1.00 56.25 257 CYS A C 1
ATOM 2088 O O . CYS A 1 257 ? -3.138 -7.447 -14.588 1.00 56.25 257 CYS A O 1
ATOM 2090 N N . ASP A 1 258 ? -4.903 -8.516 -15.487 1.00 65.69 258 ASP A N 1
ATOM 2091 C CA . ASP A 1 258 ? -4.561 -9.876 -15.025 1.00 65.69 258 ASP A CA 1
ATOM 2092 C C . ASP A 1 258 ? -3.318 -10.465 -15.738 1.00 65.69 258 ASP A C 1
ATOM 2094 O O . ASP A 1 258 ? -3.097 -11.675 -15.759 1.00 65.69 258 ASP A O 1
ATOM 2098 N N . LYS A 1 259 ? -2.469 -9.623 -16.340 1.00 75.31 259 LYS A N 1
ATOM 2099 C CA . LYS A 1 259 ? -1.319 -10.025 -17.160 1.00 75.31 259 LYS A CA 1
ATOM 2100 C C . LYS A 1 259 ? 0.018 -9.817 -16.458 1.00 75.31 259 LYS A C 1
ATOM 2102 O O . LYS A 1 259 ? 1.035 -9.617 -17.118 1.00 75.31 259 LYS A O 1
ATOM 2107 N N . MET A 1 260 ? 0.051 -9.876 -15.125 1.00 83.25 260 MET A N 1
ATOM 2108 C CA . MET A 1 260 ? 1.300 -9.757 -14.358 1.00 83.25 260 MET A CA 1
ATOM 2109 C C . MET A 1 260 ? 2.383 -10.696 -14.895 1.00 83.25 260 MET A C 1
ATOM 2111 O O . MET A 1 260 ? 3.497 -10.252 -15.157 1.00 83.25 260 MET A O 1
ATOM 2115 N N . ALA A 1 261 ? 2.043 -11.966 -15.121 1.00 84.19 261 ALA A N 1
ATOM 2116 C CA . ALA A 1 261 ? 2.981 -12.949 -15.652 1.00 84.19 261 ALA A CA 1
ATOM 2117 C C . ALA A 1 261 ? 3.499 -12.566 -17.050 1.00 84.19 261 ALA A C 1
ATOM 2119 O O . ALA A 1 261 ? 4.695 -12.677 -17.309 1.00 84.19 261 ALA A O 1
ATOM 2120 N N . GLU A 1 262 ? 2.631 -12.072 -17.938 1.00 86.25 262 GLU A N 1
ATOM 2121 C CA . GLU A 1 262 ? 3.023 -11.648 -19.290 1.00 86.25 262 GLU A CA 1
ATOM 2122 C C . GLU A 1 262 ? 3.935 -10.420 -19.245 1.00 86.25 262 GLU A C 1
ATOM 2124 O O . GLU A 1 262 ? 4.930 -10.363 -19.962 1.00 86.25 262 GLU A O 1
ATOM 2129 N N . ILE A 1 263 ? 3.637 -9.459 -18.367 1.00 88.06 263 ILE A N 1
ATOM 2130 C CA . ILE A 1 263 ? 4.443 -8.249 -18.185 1.00 88.06 263 ILE A CA 1
ATOM 2131 C C . ILE A 1 263 ? 5.799 -8.593 -17.574 1.00 88.06 263 ILE A C 1
ATOM 2133 O O . ILE A 1 263 ? 6.813 -8.085 -18.042 1.00 88.06 263 ILE A O 1
ATOM 2137 N N . VAL A 1 264 ? 5.848 -9.486 -16.583 1.00 88.69 264 VAL A N 1
ATOM 2138 C CA . VAL A 1 264 ? 7.111 -9.988 -16.023 1.00 88.69 264 VAL A CA 1
ATOM 2139 C C . VAL A 1 264 ? 7.939 -10.677 -17.108 1.00 88.69 264 VAL A C 1
ATOM 2141 O O . VAL A 1 264 ? 9.109 -10.344 -17.282 1.00 88.69 264 VAL A O 1
ATOM 2144 N N . GLN A 1 265 ? 7.338 -11.576 -17.892 1.00 88.94 265 GLN A N 1
ATOM 2145 C CA . GLN A 1 265 ? 8.033 -12.242 -18.997 1.00 88.94 265 GLN A CA 1
ATOM 2146 C C . GLN A 1 265 ? 8.505 -11.257 -20.071 1.00 88.94 265 GLN A C 1
ATOM 2148 O O . GLN A 1 265 ? 9.585 -11.435 -20.635 1.00 88.94 265 GLN A O 1
ATOM 2153 N N . TYR A 1 266 ? 7.710 -10.229 -20.370 1.00 89.94 266 TYR A N 1
ATOM 2154 C CA . TYR A 1 266 ? 8.089 -9.173 -21.299 1.00 89.94 266 TYR A CA 1
ATOM 2155 C C . TYR A 1 266 ? 9.299 -8.396 -20.773 1.00 89.94 266 TYR A C 1
ATOM 2157 O O . TYR A 1 266 ? 10.295 -8.277 -21.483 1.00 89.94 266 TYR A O 1
ATOM 2165 N N . LEU A 1 267 ? 9.250 -7.936 -19.518 1.00 89.81 267 LEU A N 1
ATOM 2166 C CA . LEU A 1 267 ? 10.348 -7.219 -18.865 1.00 89.81 267 LEU A CA 1
ATOM 2167 C C . LEU A 1 267 ? 11.641 -8.045 -18.855 1.00 89.81 267 LEU A C 1
ATOM 2169 O O . LEU A 1 267 ? 12.706 -7.493 -19.096 1.00 89.81 267 LEU A O 1
ATOM 2173 N N . GLN A 1 268 ? 11.548 -9.361 -18.647 1.00 88.88 268 GLN A N 1
ATOM 2174 C CA . GLN A 1 268 ? 12.708 -10.258 -18.607 1.00 88.88 268 GLN A CA 1
ATOM 2175 C C . GLN A 1 268 ? 13.359 -10.535 -19.965 1.00 88.88 268 GLN A C 1
ATOM 2177 O O . GLN A 1 268 ? 14.532 -10.890 -20.029 1.00 88.88 268 GLN A O 1
ATOM 2182 N N . LYS A 1 269 ? 12.604 -10.414 -21.061 1.00 85.88 269 LYS A N 1
ATOM 2183 C CA . LYS A 1 269 ? 13.105 -10.677 -22.421 1.00 85.88 269 LYS A CA 1
ATOM 2184 C C . LYS A 1 269 ? 13.675 -9.438 -23.101 1.00 85.88 269 LYS A C 1
ATOM 2186 O O . LYS A 1 269 ? 14.294 -9.562 -24.156 1.00 85.88 269 LYS A O 1
ATOM 2191 N N . GLN A 1 270 ? 13.413 -8.257 -22.554 1.00 78.81 270 GLN A N 1
ATOM 2192 C CA . GLN A 1 270 ? 13.790 -6.990 -23.160 1.00 78.81 270 GLN A CA 1
ATOM 2193 C C . GLN A 1 270 ? 15.009 -6.413 -22.451 1.00 78.81 270 GLN A C 1
ATOM 2195 O O . GLN A 1 270 ? 14.982 -6.170 -21.247 1.00 78.81 270 GLN A O 1
ATOM 2200 N N . THR A 1 271 ? 16.054 -6.109 -23.217 1.00 79.25 271 THR A N 1
ATOM 2201 C CA . THR A 1 271 ? 17.112 -5.228 -22.726 1.00 79.25 271 THR A CA 1
ATOM 2202 C C . THR A 1 271 ? 16.560 -3.809 -22.678 1.00 79.25 271 THR A C 1
ATOM 2204 O O . THR A 1 271 ? 16.105 -3.259 -23.684 1.00 79.25 271 THR A O 1
ATOM 2207 N N . PHE A 1 272 ? 16.581 -3.215 -21.494 1.00 74.88 272 PHE A N 1
ATOM 2208 C CA . PHE A 1 272 ? 16.063 -1.882 -21.258 1.00 74.88 272 PHE A CA 1
ATOM 2209 C C . PHE A 1 272 ? 17.138 -0.832 -21.547 1.00 74.88 272 PHE A C 1
ATOM 2211 O O . PHE A 1 272 ? 18.268 -0.935 -21.073 1.00 74.88 272 PHE A O 1
ATOM 2218 N N . PHE A 1 273 ? 16.772 0.194 -22.315 1.00 75.06 273 PHE A N 1
ATOM 2219 C CA . PHE A 1 273 ? 17.642 1.312 -22.675 1.00 75.06 273 PHE A CA 1
ATOM 2220 C C . PHE A 1 273 ? 17.138 2.573 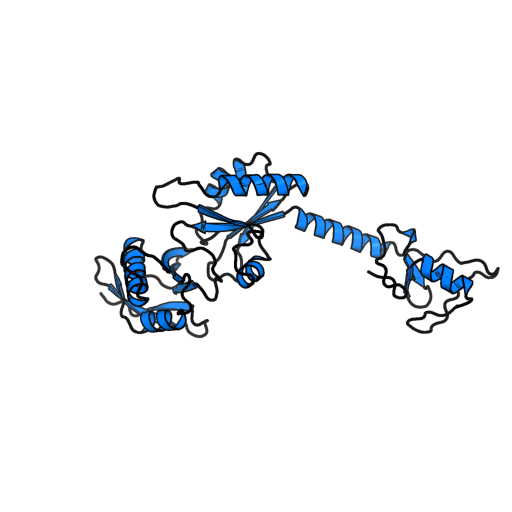-21.977 1.00 75.06 273 PHE A C 1
ATOM 2222 O O . PHE A 1 273 ? 15.994 2.971 -22.205 1.00 75.06 273 PHE A O 1
ATOM 2229 N N . TYR A 1 274 ? 17.968 3.222 -21.158 1.00 69.94 274 TYR A N 1
ATOM 2230 C CA . TYR A 1 274 ? 17.535 4.423 -20.436 1.00 69.94 274 TYR A CA 1
ATOM 2231 C C . TYR A 1 274 ? 18.640 5.449 -20.222 1.00 69.94 274 TYR A C 1
ATOM 2233 O O . TYR A 1 274 ? 19.835 5.151 -20.259 1.00 69.94 274 TYR A O 1
ATOM 2241 N N . THR A 1 275 ? 18.194 6.684 -19.983 1.00 60.66 275 THR A N 1
ATOM 2242 C CA . THR A 1 275 ? 18.986 7.918 -19.877 1.00 60.66 275 THR A CA 1
ATOM 2243 C C . THR A 1 275 ? 19.774 8.359 -21.125 1.00 60.66 275 THR A C 1
ATOM 2245 O O . THR A 1 275 ? 19.992 7.627 -22.089 1.00 60.66 275 THR A O 1
ATOM 2248 N N . LEU A 1 276 ? 20.267 9.606 -21.059 1.00 54.72 276 LEU A N 1
ATOM 2249 C CA . LEU A 1 276 ? 21.267 10.207 -21.959 1.00 54.72 276 LEU A CA 1
ATOM 2250 C C . LEU A 1 276 ? 22.570 9.390 -22.076 1.00 54.72 276 LEU A C 1
ATOM 2252 O O . LEU A 1 276 ? 23.344 9.632 -22.998 1.00 54.72 276 LEU A O 1
ATOM 2256 N N . ARG A 1 277 ? 22.822 8.447 -21.156 1.00 56.44 277 ARG A N 1
ATOM 2257 C CA . ARG A 1 277 ? 24.053 7.647 -21.097 1.00 56.44 277 ARG A CA 1
ATOM 2258 C C . ARG A 1 277 ? 23.999 6.350 -21.906 1.00 56.44 277 ARG A C 1
ATOM 2260 O O . ARG A 1 277 ? 24.982 5.630 -21.903 1.00 56.44 277 ARG A O 1
ATOM 2267 N N . LYS A 1 278 ? 22.888 6.060 -22.602 1.00 69.25 278 LYS A N 1
ATOM 2268 C CA . LYS A 1 278 ? 22.699 4.831 -23.406 1.00 69.25 278 LYS A CA 1
ATOM 2269 C C . LYS A 1 278 ? 22.921 3.534 -22.616 1.00 69.25 278 LYS A C 1
ATOM 2271 O O . LYS A 1 278 ? 23.217 2.504 -23.216 1.00 69.25 278 LYS A O 1
ATOM 2276 N N . ILE A 1 279 ? 22.721 3.576 -21.298 1.00 71.88 279 ILE A N 1
ATOM 2277 C CA . ILE A 1 279 ? 22.952 2.408 -20.459 1.00 71.88 279 ILE A CA 1
ATOM 2278 C C . ILE A 1 279 ? 21.907 1.350 -20.803 1.00 71.88 279 ILE A C 1
ATOM 2280 O O . ILE A 1 279 ? 20.701 1.624 -20.824 1.00 71.88 279 ILE A O 1
ATOM 2284 N N . LYS A 1 280 ? 22.396 0.144 -21.067 1.00 79.88 280 LYS A N 1
ATOM 2285 C CA . LYS A 1 280 ? 21.606 -1.069 -21.222 1.00 79.88 280 LYS A CA 1
ATOM 2286 C C . LYS A 1 280 ? 21.575 -1.797 -19.894 1.00 79.88 280 LYS A C 1
ATOM 2288 O O . LYS A 1 280 ? 22.613 -1.926 -19.250 1.00 79.88 280 LYS A O 1
ATOM 2293 N N . ALA A 1 281 ? 20.399 -2.246 -19.493 1.00 84.50 281 ALA A N 1
ATOM 2294 C CA . ALA A 1 281 ? 20.228 -3.104 -18.334 1.00 84.50 281 ALA A CA 1
ATOM 2295 C C . ALA A 1 281 ? 19.242 -4.215 -18.677 1.00 84.50 281 ALA A C 1
ATOM 2297 O O . ALA A 1 281 ? 18.239 -3.976 -19.353 1.00 84.50 281 ALA A O 1
ATOM 2298 N N . ASP A 1 282 ? 19.514 -5.410 -18.177 1.00 87.75 282 ASP A N 1
ATOM 2299 C CA . ASP A 1 282 ? 18.558 -6.506 -18.217 1.00 87.75 282 ASP A CA 1
ATOM 2300 C C . ASP A 1 282 ? 17.737 -6.494 -16.929 1.00 87.75 282 ASP A C 1
ATOM 2302 O O . ASP A 1 282 ? 18.200 -6.040 -15.880 1.00 87.75 282 ASP A O 1
ATOM 2306 N N . ILE A 1 283 ? 16.510 -6.997 -16.995 1.00 89.38 283 ILE A N 1
ATOM 2307 C CA . ILE A 1 283 ? 15.662 -7.181 -15.819 1.00 89.38 283 ILE A CA 1
ATOM 2308 C C . ILE A 1 283 ? 15.521 -8.679 -15.596 1.00 89.38 283 ILE A C 1
ATOM 2310 O O . ILE A 1 283 ? 15.095 -9.406 -16.484 1.00 89.38 283 ILE A O 1
ATOM 2314 N N . VAL A 1 284 ? 15.858 -9.160 -14.406 1.00 89.44 284 VAL A N 1
ATOM 2315 C CA . VAL A 1 284 ? 15.759 -10.586 -14.064 1.00 89.44 284 VAL A CA 1
ATOM 2316 C C . VAL A 1 284 ? 14.908 -10.784 -12.822 1.00 89.44 284 VAL A C 1
ATOM 2318 O O . VAL A 1 284 ? 14.736 -9.861 -12.026 1.00 89.44 284 VAL A O 1
ATOM 2321 N N . GLN A 1 285 ? 14.360 -11.987 -12.647 1.00 89.94 285 GLN A N 1
ATOM 2322 C CA . GLN A 1 285 ? 13.724 -12.350 -11.382 1.00 89.94 285 GLN A CA 1
ATOM 2323 C C . GLN A 1 285 ? 14.769 -12.400 -10.271 1.00 89.94 285 GLN A C 1
ATOM 2325 O O . GLN A 1 285 ? 15.873 -12.910 -10.476 1.00 89.94 285 GLN A O 1
ATOM 2330 N N . LYS A 1 286 ? 14.416 -11.905 -9.085 1.00 84.69 286 LYS A N 1
ATOM 2331 C CA . LYS A 1 286 ? 15.257 -12.121 -7.912 1.00 84.69 286 LYS A CA 1
ATOM 2332 C C . LYS A 1 286 ? 15.267 -13.604 -7.519 1.00 84.69 286 LYS A C 1
ATOM 2334 O O . LYS A 1 286 ? 14.195 -14.214 -7.486 1.00 84.69 286 LYS A O 1
ATOM 2339 N N . PRO A 1 287 ? 16.433 -14.173 -7.167 1.00 76.44 287 PRO A N 1
ATOM 2340 C CA . PRO A 1 287 ? 16.500 -15.517 -6.603 1.00 76.44 287 PRO A CA 1
ATOM 2341 C C . PRO A 1 287 ? 15.612 -15.628 -5.358 1.00 76.44 287 PRO A C 1
ATOM 2343 O O . PRO A 1 287 ? 15.596 -14.714 -4.533 1.00 76.44 287 PRO A O 1
ATOM 2346 N N . ASP A 1 288 ? 14.873 -16.732 -5.243 1.00 73.94 288 ASP A N 1
ATOM 2347 C CA . ASP A 1 288 ? 14.069 -17.094 -4.064 1.00 73.94 288 ASP A CA 1
ATOM 2348 C C . ASP A 1 288 ? 12.993 -16.071 -3.646 1.00 73.94 288 ASP A C 1
ATOM 2350 O O . ASP A 1 288 ? 12.552 -16.052 -2.497 1.00 73.94 288 ASP A O 1
ATOM 2354 N N . GLN A 1 289 ? 12.548 -15.212 -4.569 1.00 75.81 289 GLN A N 1
ATOM 2355 C CA . GLN A 1 289 ? 11.472 -14.245 -4.336 1.00 75.81 289 GLN A CA 1
ATOM 2356 C C . GLN A 1 289 ? 10.260 -14.506 -5.236 1.00 75.81 289 GLN A C 1
ATOM 2358 O O . GLN A 1 289 ? 10.328 -15.212 -6.249 1.00 75.81 289 GLN A O 1
ATOM 2363 N N . SER A 1 290 ? 9.129 -13.904 -4.864 1.00 72.38 290 SER A N 1
ATOM 2364 C CA . SER A 1 290 ? 7.890 -13.952 -5.638 1.00 72.38 290 SER A CA 1
ATOM 2365 C C . SER A 1 290 ? 8.085 -13.433 -7.071 1.00 72.38 290 SER A C 1
ATOM 2367 O O . SER A 1 290 ? 8.949 -12.602 -7.346 1.00 72.38 290 SER A O 1
ATOM 2369 N N . MET A 1 291 ? 7.258 -13.912 -8.007 1.00 78.19 291 MET A N 1
ATOM 2370 C CA . MET A 1 291 ? 7.347 -13.598 -9.448 1.00 78.19 291 MET A CA 1
ATOM 2371 C C . MET A 1 291 ? 7.321 -12.092 -9.755 1.00 78.19 291 MET A C 1
ATOM 2373 O O . MET A 1 291 ? 7.849 -11.643 -10.768 1.00 78.19 291 MET A O 1
ATOM 2377 N N . ASN A 1 292 ? 6.711 -11.309 -8.871 1.00 77.44 292 ASN A N 1
ATOM 2378 C CA . ASN A 1 292 ? 6.588 -9.865 -8.983 1.00 77.44 292 ASN A CA 1
ATOM 2379 C C . ASN A 1 292 ? 7.779 -9.088 -8.385 1.00 77.44 292 ASN A C 1
ATOM 2381 O O . ASN A 1 292 ? 7.726 -7.861 -8.321 1.00 77.44 292 ASN A O 1
ATOM 2385 N N . GLN A 1 293 ? 8.848 -9.772 -7.961 1.00 86.56 293 GLN A N 1
ATOM 2386 C CA . GLN A 1 293 ? 10.101 -9.164 -7.519 1.00 86.56 293 GLN A CA 1
ATOM 2387 C C . GLN A 1 293 ? 11.225 -9.417 -8.525 1.00 86.56 293 GLN A C 1
ATOM 2389 O O . GLN A 1 293 ? 11.743 -10.525 -8.687 1.00 86.56 293 GLN A O 1
ATOM 2394 N N . LEU A 1 294 ? 11.625 -8.341 -9.183 1.00 91.12 294 LEU A N 1
ATOM 2395 C CA . LEU A 1 294 ? 12.647 -8.299 -10.210 1.00 91.12 294 LEU A CA 1
ATOM 2396 C C . LEU A 1 294 ? 13.819 -7.422 -9.756 1.00 91.12 294 LEU A C 1
ATOM 2398 O O . LEU A 1 294 ? 13.756 -6.720 -8.743 1.00 91.12 294 LEU A O 1
ATOM 2402 N N . MET A 1 295 ? 14.899 -7.438 -10.525 1.00 91.94 295 MET A N 1
ATOM 2403 C CA . MET A 1 295 ? 16.034 -6.542 -10.340 1.00 91.94 295 MET A CA 1
ATOM 2404 C C . MET A 1 295 ? 16.687 -6.195 -11.675 1.00 91.94 295 MET A C 1
ATOM 2406 O O . MET A 1 295 ? 16.761 -7.040 -12.566 1.00 91.94 295 MET A O 1
ATOM 2410 N N . PHE A 1 296 ? 17.182 -4.964 -11.794 1.00 90.00 296 PHE A N 1
ATOM 2411 C CA . PHE A 1 296 ? 18.072 -4.586 -12.887 1.00 90.00 296 PHE A CA 1
ATOM 2412 C C . PHE A 1 296 ? 19.462 -5.204 -12.677 1.00 90.00 296 PHE A C 1
ATOM 2414 O O . PHE A 1 296 ? 20.016 -5.163 -11.572 1.00 90.00 296 PHE A O 1
ATOM 2421 N N . VAL A 1 297 ? 20.026 -5.765 -13.744 1.00 87.56 297 VAL A N 1
ATOM 2422 C CA . VAL A 1 297 ? 21.356 -6.392 -13.798 1.00 87.56 297 VAL A CA 1
ATOM 2423 C C . VAL A 1 297 ? 22.057 -6.058 -15.119 1.00 87.56 297 VAL A C 1
ATOM 2425 O O . VAL A 1 297 ? 21.466 -5.439 -16.002 1.00 87.56 297 VAL A O 1
ATOM 2428 N N . ASN A 1 298 ? 23.321 -6.480 -15.253 1.00 82.00 298 ASN A N 1
ATOM 2429 C CA . ASN A 1 298 ? 24.110 -6.381 -16.488 1.00 82.00 298 ASN A CA 1
ATOM 2430 C C . ASN A 1 298 ? 24.134 -4.964 -17.088 1.00 82.00 298 ASN A C 1
ATOM 2432 O O . ASN A 1 298 ? 23.713 -4.735 -18.219 1.00 82.00 298 ASN A O 1
ATOM 2436 N N . PHE A 1 299 ? 24.609 -3.993 -16.305 1.00 80.94 299 PHE A N 1
ATOM 2437 C CA . PHE A 1 299 ? 24.727 -2.612 -16.766 1.00 80.94 299 PHE A CA 1
ATOM 2438 C C . PHE A 1 299 ? 25.865 -2.472 -17.786 1.00 80.94 299 PHE A C 1
ATOM 2440 O O . PHE A 1 299 ? 27.025 -2.734 -17.463 1.00 80.94 299 PHE A O 1
ATOM 2447 N N . HIS A 1 300 ? 25.538 -2.023 -18.997 1.00 77.94 300 HIS A N 1
ATOM 2448 C CA . HIS A 1 300 ? 26.499 -1.763 -20.072 1.00 77.94 300 HIS A CA 1
ATOM 2449 C C . HIS A 1 300 ? 26.320 -0.344 -20.621 1.00 77.94 300 HIS A C 1
ATOM 2451 O O . HIS A 1 300 ? 25.187 0.057 -20.877 1.00 77.94 300 HIS A O 1
ATOM 2457 N N . GLU A 1 301 ? 27.413 0.399 -20.806 1.00 67.06 301 GLU A N 1
ATOM 2458 C CA . GLU A 1 301 ? 27.432 1.718 -21.473 1.00 67.06 301 GLU A CA 1
ATOM 2459 C C . GLU A 1 301 ? 27.609 1.598 -22.997 1.00 67.06 301 GLU A C 1
ATOM 2461 O O . GLU A 1 301 ? 28.318 0.666 -23.447 1.00 67.06 301 GLU A O 1
#

InterPro domains:
  IPR001841 Zinc finger, RING-type [PS50089] (3-46)
  IPR001841 Zinc finger, RING-type [SM00184] (3-46)
  IPR013083 Zinc finger, RING/FYVE/PHD-type [G3DSA:3.30.40.10] (1-83)
  IPR017907 Zinc finger, RING-type, conserved site [PS00518] (23-32)

Sequence (301 aa):
MECFLCSSQFEENEQQQVMQPQCGHRICQQCLSQQQEKGINKCQLCGQESIITDEEGNPETLPTNVDSFSMIKRSQQLFNLFENRLTICCVPCNFKLDAFQKSFIQQLNHQPKEIIQNNQQNSIMHEQLITLVYDNEATKLEALSELNQKIYRQSSSHNQVMYIVKKEDKRLPLAFVQELNDYDLVMIQHKVPMLRNPNTNLIKIDNSPIGFGDRDCGFLERTLNLFNGVRNNESDLAVRSYQFYNQNFVIVYLGSCDKMAEIVQYLQKQTFFYTLRKIKADIVQKPDQSMNQLMFVNFHE